Protein AF-A0A7J2VCC4-F1 (afdb_monomer_lite)

pLDDT: mean 78.8, std 12.64, range [34.41, 92.94]

Radius of gyration: 19.13 Å; chains: 1; bounding box: 50×38×52 Å

Foldseek 3Di:
DFKAWFDACVCLLVPAEQDFTFIDDPNDTDDFPFKKWFKKFWDFDDDDFKDAAFFKKWWKWFWQDFDPPDATEIAIEMDTDDRRGVVLVLLLQGQKMWTLFMKTFRHIGGGCRRVVLLVVLQVQVVVPPDVVNVVRRYDYHNDRDQFLSSLVCLQCVVVRVVVVVVVLVVRVVSSPSSNVVVCPVPRIHTPDDGGRMYGNHNHHDDDDPPQEDADDPPVVCPVPSPDIWIFMWHHHSRQKIWTFTPDDPDTHIYIYRVSVVRRTIDTPDIGGPPDD

Structure (mmCIF, N/CA/C/O backbone):
data_AF-A0A7J2VCC4-F1
#
_entry.id   AF-A0A7J2VCC4-F1
#
loop_
_atom_site.group_PDB
_atom_site.id
_atom_site.type_symbol
_atom_site.label_atom_id
_atom_site.label_alt_id
_atom_site.label_comp_id
_atom_site.label_asym_id
_atom_site.label_entity_id
_atom_site.label_seq_id
_atom_site.pdbx_PDB_ins_code
_atom_site.Cartn_x
_atom_site.Cartn_y
_atom_site.Cartn_z
_atom_site.occupancy
_atom_site.B_iso_or_equiv
_atom_site.auth_seq_id
_atom_site.auth_comp_id
_atom_site.auth_asym_id
_atom_site.auth_atom_id
_atom_site.pdbx_PDB_model_num
ATOM 1 N N . MET A 1 1 ? -4.183 -8.717 21.448 1.00 76.00 1 MET A N 1
ATOM 2 C CA . MET A 1 1 ? -4.321 -9.411 20.131 1.00 76.00 1 MET A CA 1
ATOM 3 C C . MET A 1 1 ? -4.124 -8.401 18.997 1.00 76.00 1 MET A C 1
ATOM 5 O O . MET A 1 1 ? -4.134 -7.203 19.259 1.00 76.00 1 MET A O 1
ATOM 9 N N . ARG A 1 2 ? -3.873 -8.839 17.755 1.00 76.81 2 ARG A N 1
ATOM 10 C CA . ARG A 1 2 ? -3.592 -7.931 16.624 1.00 76.81 2 ARG A CA 1
ATOM 11 C C . ARG A 1 2 ? -4.622 -8.064 15.512 1.00 76.81 2 ARG A C 1
ATOM 13 O O . ARG A 1 2 ? -5.350 -9.050 15.456 1.00 76.81 2 ARG A O 1
ATOM 20 N N . ILE A 1 3 ? -4.686 -7.015 14.695 1.00 86.06 3 ILE A N 1
ATOM 21 C CA . ILE A 1 3 ? -5.411 -7.030 13.432 1.00 86.06 3 ILE A CA 1
ATOM 22 C C . ILE A 1 3 ? -4.443 -7.506 12.355 1.00 86.06 3 ILE A C 1
ATOM 24 O O . ILE A 1 3 ? -3.403 -6.872 12.153 1.00 86.06 3 ILE A O 1
ATOM 28 N N . ASP A 1 4 ? -4.816 -8.574 11.667 1.00 87.31 4 ASP A N 1
ATOM 29 C CA . ASP A 1 4 ? -4.062 -9.149 10.558 1.00 87.31 4 ASP A CA 1
ATOM 30 C C . ASP A 1 4 ? -4.770 -8.817 9.238 1.00 87.31 4 ASP A C 1
ATOM 32 O O . ASP A 1 4 ? -6.000 -8.794 9.168 1.00 87.31 4 ASP A O 1
ATOM 36 N N . ILE A 1 5 ? -4.000 -8.481 8.201 1.00 86.44 5 ILE A N 1
ATOM 37 C CA . ILE A 1 5 ? -4.526 -8.133 6.875 1.00 86.44 5 ILE A CA 1
ATOM 38 C C . ILE A 1 5 ? -4.020 -9.172 5.889 1.00 86.44 5 ILE A C 1
ATOM 40 O O . ILE A 1 5 ? -2.874 -9.094 5.462 1.00 86.44 5 ILE A O 1
ATOM 44 N N . GLU A 1 6 ? -4.882 -10.083 5.472 1.00 86.06 6 GLU A N 1
ATOM 45 C CA . GLU A 1 6 ? -4.518 -11.162 4.569 1.00 86.06 6 GLU A CA 1
ATOM 46 C C . GLU A 1 6 ? -4.895 -10.826 3.132 1.00 86.06 6 GLU A C 1
ATOM 48 O O . GLU A 1 6 ? -6.025 -10.446 2.806 1.00 86.06 6 GLU A O 1
ATOM 53 N N . ALA A 1 7 ? -3.915 -10.964 2.246 1.00 79.19 7 ALA A N 1
ATOM 54 C CA . ALA A 1 7 ? -4.123 -10.807 0.820 1.00 79.19 7 ALA A CA 1
ATOM 55 C C . ALA A 1 7 ? -2.991 -11.468 0.049 1.00 79.19 7 ALA A C 1
ATOM 57 O O . ALA A 1 7 ? -1.940 -10.836 -0.167 1.00 79.19 7 ALA A O 1
ATOM 58 N N . PRO A 1 8 ? -3.205 -12.717 -0.386 1.00 69.94 8 PRO A N 1
ATOM 59 C CA . PRO A 1 8 ? -2.186 -13.423 -1.114 1.00 69.94 8 PRO A CA 1
ATOM 60 C C . PRO A 1 8 ? -1.942 -12.738 -2.462 1.00 69.94 8 PRO A C 1
ATOM 62 O O . PRO A 1 8 ? -2.783 -12.055 -3.054 1.00 69.94 8 PRO A O 1
ATOM 65 N N . VAL A 1 9 ? -0.687 -12.820 -2.883 1.00 68.50 9 VAL A N 1
ATOM 66 C CA . VAL A 1 9 ? -0.141 -11.997 -3.962 1.00 68.50 9 VAL A CA 1
ATOM 67 C C . VAL A 1 9 ? -0.801 -12.340 -5.290 1.00 68.50 9 VAL A C 1
ATOM 69 O O . VAL A 1 9 ? -1.034 -11.442 -6.090 1.00 68.50 9 VAL A O 1
ATOM 72 N N . ASP A 1 10 ? -1.147 -13.610 -5.495 1.00 68.25 10 ASP A N 1
ATOM 73 C CA . ASP A 1 10 ? -1.841 -14.163 -6.663 1.00 68.25 10 ASP A CA 1
ATOM 74 C C . ASP A 1 10 ? -3.177 -13.468 -6.961 1.00 68.25 10 ASP A C 1
ATOM 76 O O . ASP A 1 10 ? -3.480 -13.212 -8.128 1.00 68.25 10 ASP A O 1
ATOM 80 N N . TRP A 1 11 ? -3.922 -13.055 -5.931 1.00 70.62 11 TRP A N 1
ATOM 81 C CA . TRP A 1 11 ? -5.153 -12.274 -6.100 1.00 70.62 11 TRP A CA 1
ATOM 82 C C . TRP A 1 11 ? -4.881 -10.900 -6.727 1.00 70.62 11 TRP A C 1
ATOM 84 O O . TRP A 1 11 ? -5.714 -10.368 -7.459 1.00 70.62 11 TRP A O 1
ATOM 94 N N . ILE A 1 12 ? -3.695 -10.336 -6.483 1.00 67.00 12 ILE A N 1
ATOM 95 C CA . ILE A 1 12 ? -3.231 -9.090 -7.103 1.00 67.00 12 ILE A CA 1
ATOM 96 C C . ILE A 1 12 ? -2.556 -9.332 -8.452 1.00 67.00 12 ILE A C 1
ATOM 98 O O . ILE A 1 12 ? -2.662 -8.485 -9.343 1.00 67.00 12 ILE A O 1
ATOM 102 N N . LEU A 1 13 ? -1.883 -10.475 -8.626 1.00 67.50 13 LEU A N 1
ATOM 103 C CA . LEU A 1 13 ? -1.232 -10.839 -9.888 1.00 67.50 13 LEU A CA 1
ATOM 104 C C . LEU A 1 13 ? -2.228 -10.844 -11.053 1.00 67.50 13 LEU A C 1
ATOM 106 O O . LEU A 1 13 ? -1.867 -10.439 -12.153 1.00 67.50 13 LEU A O 1
ATOM 110 N N . GLY A 1 14 ? -3.480 -11.245 -10.806 1.00 65.38 14 GLY A N 1
ATOM 111 C CA . GLY A 1 14 ? -4.550 -11.247 -11.809 1.00 65.38 14 GLY A CA 1
ATOM 112 C C . GLY A 1 14 ? -5.128 -9.870 -12.166 1.00 65.38 14 GLY A C 1
ATOM 113 O O . GLY A 1 14 ? -5.917 -9.776 -13.103 1.00 65.38 14 GLY A O 1
ATOM 114 N N . GLY A 1 15 ? -4.750 -8.806 -11.448 1.00 70.88 15 GLY A N 1
ATOM 115 C CA . GLY A 1 15 ? -5.319 -7.469 -11.603 1.00 70.88 15 GLY A CA 1
ATOM 116 C C . GLY A 1 15 ? -6.686 -7.336 -10.924 1.00 70.88 15 GLY A C 1
ATOM 117 O O . GLY A 1 15 ? -7.704 -7.773 -11.456 1.00 70.88 15 GLY A O 1
ATOM 118 N N . ALA A 1 16 ? -6.737 -6.673 -9.767 1.00 72.12 16 ALA A N 1
ATOM 119 C CA . ALA A 1 16 ? -7.962 -6.543 -8.976 1.00 72.12 16 ALA A CA 1
ATOM 120 C C . ALA A 1 16 ? -8.459 -5.090 -8.914 1.00 72.12 16 ALA A C 1
ATOM 122 O O . ALA A 1 16 ? -7.840 -4.216 -8.300 1.00 72.12 16 ALA A O 1
ATOM 123 N N . LYS A 1 17 ? -9.620 -4.823 -9.524 1.00 72.75 17 LYS A N 1
ATOM 124 C CA . LYS A 1 17 ? -10.354 -3.567 -9.308 1.00 72.75 17 LYS A CA 1
ATOM 125 C C . LYS A 1 17 ? -11.194 -3.678 -8.043 1.00 72.75 17 LYS A C 1
ATOM 127 O O . LYS A 1 17 ? -11.803 -4.715 -7.811 1.00 72.75 17 LYS A O 1
ATOM 132 N N . ASN A 1 18 ? -11.296 -2.589 -7.285 1.00 76.38 18 ASN A N 1
ATOM 133 C CA . ASN A 1 18 ? -12.029 -2.546 -6.014 1.00 76.38 18 ASN A CA 1
ATOM 134 C C . ASN A 1 18 ? -11.499 -3.557 -4.985 1.00 76.38 18 ASN A C 1
ATOM 136 O O . ASN A 1 18 ? -12.260 -4.162 -4.235 1.00 76.38 18 ASN A O 1
ATOM 140 N N . PHE A 1 19 ? -10.184 -3.737 -4.972 1.00 83.25 19 PHE A N 1
ATOM 141 C CA . PHE A 1 19 ? -9.496 -4.645 -4.079 1.00 83.25 19 PHE A CA 1
ATOM 142 C C . PHE A 1 19 ? -9.633 -4.195 -2.618 1.00 83.25 19 PHE A C 1
ATOM 144 O O . PHE A 1 19 ? -9.249 -3.078 -2.258 1.00 83.25 19 PHE A O 1
ATOM 151 N N . VAL A 1 20 ? -10.148 -5.094 -1.784 1.00 86.88 20 VAL A N 1
ATOM 152 C CA . VAL A 1 20 ? -10.185 -4.978 -0.326 1.00 86.88 20 VAL A CA 1
ATOM 153 C C . VAL A 1 20 ? -9.665 -6.309 0.225 1.00 86.88 20 VAL A C 1
ATOM 155 O O . VAL A 1 20 ? -10.242 -7.340 -0.121 1.00 86.88 20 VAL A O 1
ATOM 158 N N . PRO A 1 21 ? -8.574 -6.315 1.011 1.00 87.88 21 PRO A N 1
ATOM 159 C CA . PRO A 1 21 ? -8.043 -7.536 1.604 1.00 87.88 21 PRO A CA 1
ATOM 160 C C . PRO A 1 21 ? -8.989 -8.086 2.675 1.00 87.88 21 PRO A C 1
ATOM 162 O O . PRO A 1 21 ? -9.829 -7.356 3.214 1.00 87.88 21 PRO A O 1
ATOM 165 N N . ASP A 1 22 ? -8.803 -9.353 3.027 1.00 90.75 22 ASP A N 1
ATOM 166 C CA . ASP A 1 22 ? -9.455 -9.918 4.198 1.00 90.75 22 ASP A CA 1
ATOM 167 C C . ASP A 1 22 ? -8.756 -9.401 5.456 1.00 90.75 22 ASP A C 1
ATOM 169 O O . ASP A 1 22 ? -7.538 -9.244 5.491 1.00 90.75 22 ASP A O 1
ATOM 173 N N . ILE A 1 23 ? -9.532 -9.064 6.483 1.00 90.62 23 ILE A N 1
ATOM 174 C CA . ILE A 1 23 ? -9.001 -8.468 7.707 1.00 90.62 23 ILE A CA 1
ATOM 175 C C . ILE A 1 23 ? -9.525 -9.256 8.889 1.00 90.62 23 ILE A C 1
ATOM 177 O O . ILE A 1 23 ? -10.729 -9.490 8.973 1.00 90.62 23 ILE A O 1
ATOM 181 N N . TYR A 1 24 ? -8.640 -9.622 9.804 1.00 90.50 24 TYR A N 1
ATOM 182 C CA . TYR A 1 24 ? -8.950 -10.495 10.925 1.00 90.50 24 TYR A CA 1
ATOM 183 C C . TYR A 1 24 ? -8.563 -9.866 12.257 1.00 90.50 24 TYR A C 1
ATOM 185 O O . TYR A 1 24 ? -7.599 -9.111 12.342 1.00 90.50 24 TYR A O 1
ATOM 193 N N . PHE A 1 25 ? -9.304 -10.207 13.306 1.00 89.69 25 PHE A N 1
ATOM 194 C CA . PHE A 1 25 ? -8.898 -10.046 14.698 1.00 89.69 25 PHE A CA 1
ATOM 195 C C . PHE A 1 25 ? -8.967 -11.415 15.375 1.00 89.69 25 PHE A C 1
ATOM 197 O O . PHE A 1 25 ? -10.046 -11.979 15.563 1.00 89.69 25 PHE A O 1
ATOM 204 N N . GLY A 1 26 ? -7.806 -11.990 15.696 1.00 86.88 26 GLY A N 1
ATOM 205 C CA . GLY A 1 26 ? -7.745 -13.406 16.057 1.00 86.88 26 GLY A CA 1
ATOM 206 C C . GLY A 1 26 ? -8.216 -14.271 14.883 1.00 86.88 26 GLY A C 1
ATOM 207 O O . GLY A 1 26 ? -7.610 -14.240 13.822 1.00 86.88 26 GLY A O 1
ATOM 208 N N . LEU A 1 27 ? -9.303 -15.024 15.064 1.00 87.19 27 LEU A N 1
ATOM 209 C CA . LEU A 1 27 ? -9.909 -15.849 14.005 1.00 87.19 27 LEU A CA 1
ATOM 210 C C . LEU A 1 27 ? -11.150 -15.198 13.369 1.00 87.19 27 LEU A C 1
ATOM 212 O O . LEU A 1 27 ? -11.757 -15.769 12.465 1.00 87.19 27 LEU A O 1
ATOM 216 N N . GLU A 1 28 ? -11.565 -14.028 13.856 1.00 89.75 28 GLU A N 1
ATOM 217 C CA . GLU A 1 28 ? -12.778 -13.360 13.396 1.00 89.75 28 GLU A CA 1
ATOM 218 C C . GLU A 1 28 ? -12.475 -12.427 12.224 1.00 89.75 28 GLU A C 1
ATOM 220 O O . GLU A 1 28 ? -11.659 -11.514 12.344 1.00 89.75 28 GLU A O 1
ATOM 225 N N . LYS A 1 29 ? -13.167 -12.625 11.097 1.00 92.25 29 LYS A N 1
ATOM 226 C CA . LYS A 1 29 ? -13.084 -11.731 9.939 1.00 92.25 29 LYS A CA 1
ATOM 227 C C . LYS A 1 29 ? -13.886 -10.452 10.180 1.00 92.25 29 LYS A C 1
ATOM 229 O O . LYS A 1 29 ? -15.110 -10.488 10.312 1.00 92.25 29 LYS A O 1
ATOM 234 N N . LEU A 1 30 ? -13.206 -9.314 10.151 1.00 91.75 30 LEU A N 1
ATOM 235 C CA . LEU A 1 30 ? -13.794 -7.987 10.279 1.00 91.75 30 LEU A CA 1
ATOM 236 C C . LEU A 1 30 ? -14.399 -7.508 8.955 1.00 91.75 30 LEU A C 1
ATOM 238 O O . LEU A 1 30 ? -13.908 -7.803 7.863 1.00 91.75 30 LEU A O 1
ATOM 242 N N . LYS A 1 31 ? -15.465 -6.713 9.052 1.00 91.56 31 LYS A N 1
ATOM 243 C CA . LYS A 1 31 ? -16.123 -6.061 7.916 1.00 91.56 31 LYS A CA 1
ATOM 244 C C . LYS A 1 31 ? -15.628 -4.626 7.785 1.00 91.56 31 LYS A C 1
ATOM 246 O O . LYS A 1 31 ? -15.617 -3.870 8.755 1.00 91.56 31 LYS A O 1
ATOM 251 N N . THR A 1 32 ? -15.271 -4.222 6.571 1.00 88.88 32 THR A N 1
ATOM 252 C CA . THR A 1 32 ? -14.950 -2.819 6.287 1.00 88.88 32 THR A CA 1
ATOM 253 C C . THR A 1 32 ? -16.200 -1.940 6.377 1.00 88.88 32 THR A C 1
ATOM 255 O O . THR A 1 32 ? -17.318 -2.381 6.116 1.00 88.88 32 THR A O 1
ATOM 258 N N . GLY A 1 33 ? -16.014 -0.688 6.797 1.00 87.75 33 GLY A N 1
ATOM 259 C CA . GLY A 1 33 ? -17.081 0.292 7.016 1.00 87.75 33 GLY A CA 1
ATOM 260 C C . GLY A 1 33 ? -17.930 0.052 8.266 1.00 87.75 33 GLY A C 1
ATOM 261 O O . GLY A 1 33 ? -18.833 0.840 8.531 1.00 87.75 33 GLY A O 1
ATOM 262 N N . LYS A 1 34 ? -17.656 -1.009 9.033 1.00 90.81 34 LYS A N 1
ATOM 263 C CA . LYS A 1 34 ? -18.413 -1.351 10.236 1.00 90.81 34 LYS A CA 1
ATOM 264 C C . LYS A 1 34 ? -17.751 -0.790 11.504 1.00 90.81 34 LYS A C 1
ATOM 266 O O . LYS A 1 34 ? -16.529 -0.909 11.624 1.00 90.81 34 LYS A O 1
ATOM 271 N N . PRO A 1 35 ? -18.523 -0.202 12.439 1.00 91.19 35 PRO A N 1
ATOM 272 C CA . PRO A 1 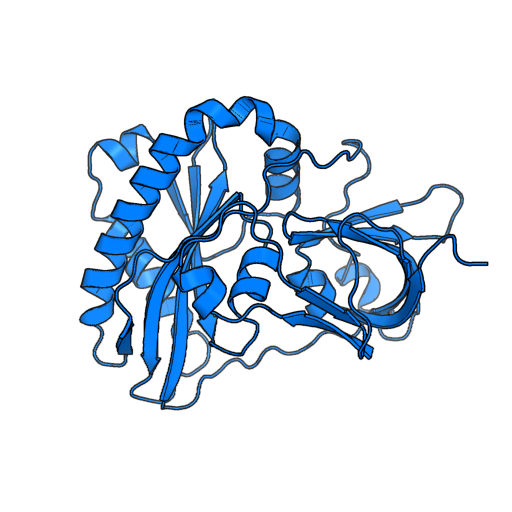35 ? -17.994 0.241 13.721 1.00 91.19 35 PRO A CA 1
ATOM 273 C C . PRO A 1 35 ? -17.778 -0.932 14.682 1.00 91.19 35 PRO A C 1
ATOM 275 O O . PRO A 1 35 ? -18.628 -1.811 14.841 1.00 91.19 35 PRO A O 1
ATOM 278 N N . TYR A 1 36 ? -16.628 -0.913 15.347 1.00 91.94 36 TYR A N 1
ATOM 279 C CA . TYR A 1 36 ? -16.241 -1.858 16.382 1.00 91.94 36 TYR A CA 1
ATOM 280 C C . TYR A 1 36 ? -15.836 -1.088 17.631 1.00 91.94 36 TYR A C 1
ATOM 282 O O . TYR A 1 36 ? -14.954 -0.233 17.577 1.00 91.94 36 TYR A O 1
ATOM 290 N N . ARG A 1 37 ? -16.426 -1.415 18.777 1.00 92.69 37 ARG A N 1
ATOM 291 C CA . ARG A 1 37 ? -15.916 -0.951 20.063 1.00 92.69 37 ARG A CA 1
ATOM 292 C C . ARG A 1 37 ? -14.565 -1.611 20.315 1.00 92.69 37 ARG A C 1
ATOM 294 O O . ARG A 1 37 ? -14.467 -2.838 20.295 1.00 92.69 37 ARG A O 1
ATOM 301 N N . ALA A 1 38 ? -13.543 -0.795 20.535 1.00 91.25 38 ALA A N 1
ATOM 302 C CA . ALA A 1 38 ? -12.170 -1.238 20.688 1.00 91.25 38 ALA A CA 1
ATOM 303 C C . ALA A 1 38 ? -11.526 -0.638 21.938 1.00 91.25 38 ALA A C 1
ATOM 305 O O . ALA A 1 38 ? -11.688 0.551 22.216 1.00 91.25 38 ALA A O 1
ATOM 306 N N . THR A 1 39 ? -10.739 -1.457 22.631 1.00 90.56 39 THR A N 1
ATOM 307 C CA . THR A 1 39 ? -9.803 -1.008 23.667 1.00 90.56 39 THR A CA 1
ATOM 308 C C . THR A 1 39 ? -8.393 -1.155 23.113 1.00 90.56 39 THR A C 1
ATOM 310 O O . THR A 1 39 ? -7.969 -2.260 22.758 1.00 90.56 39 THR A O 1
ATOM 313 N N . LEU A 1 40 ? -7.680 -0.038 22.997 1.00 87.62 40 LEU A N 1
ATOM 314 C CA . LEU A 1 40 ? -6.356 0.041 22.390 1.00 87.62 40 LEU A CA 1
ATOM 315 C C . LEU A 1 40 ? -5.294 0.300 23.448 1.00 87.62 40 LEU A C 1
ATOM 317 O O . LEU A 1 40 ? -5.480 1.144 24.320 1.00 87.62 40 LEU A O 1
ATOM 321 N N . LYS A 1 41 ? -4.146 -0.358 23.307 1.00 86.62 41 LYS A N 1
ATOM 322 C CA . LYS A 1 41 ? -2.937 -0.072 24.079 1.00 86.62 41 LYS A CA 1
ATOM 323 C C . LYS A 1 41 ? -1.805 0.288 23.129 1.00 86.62 41 LYS A C 1
ATOM 325 O O . LYS A 1 41 ? -1.580 -0.407 22.138 1.00 86.62 41 LYS A O 1
ATOM 330 N N . TYR A 1 42 ? -1.083 1.370 23.410 1.00 84.12 42 TYR A N 1
ATOM 331 C CA . TYR A 1 42 ? 0.074 1.744 22.599 1.00 84.12 42 TYR A CA 1
ATOM 332 C C . TYR A 1 42 ? 1.196 0.710 22.771 1.00 84.12 42 TYR A C 1
ATOM 334 O O . TYR A 1 42 ? 1.716 0.509 23.863 1.00 84.12 42 TYR A O 1
ATOM 342 N N . SER A 1 43 ? 1.557 0.032 21.684 1.00 81.06 43 SER A N 1
ATOM 343 C CA . SER A 1 43 ? 2.517 -1.075 21.683 1.00 81.06 43 SER A CA 1
ATOM 344 C C . SER A 1 43 ? 3.214 -1.132 20.320 1.00 81.06 43 SER A C 1
ATOM 346 O O . SER A 1 43 ? 2.817 -1.902 19.439 1.00 81.06 43 SER A O 1
ATOM 348 N N . PRO A 1 44 ? 4.210 -0.256 20.084 1.00 80.38 44 PRO A N 1
ATOM 349 C CA . PRO A 1 44 ? 4.832 -0.122 18.779 1.00 80.38 44 PRO A CA 1
ATOM 350 C C . PRO A 1 44 ? 5.660 -1.355 18.429 1.00 80.38 44 PRO A C 1
ATOM 352 O O . PRO A 1 44 ? 6.472 -1.844 19.216 1.00 80.38 44 PRO A O 1
ATOM 355 N N . ILE A 1 45 ? 5.492 -1.831 17.202 1.00 73.06 45 ILE A N 1
ATOM 356 C CA . ILE A 1 45 ? 6.207 -2.983 16.673 1.00 73.06 45 ILE A CA 1
ATOM 357 C C . ILE A 1 45 ? 7.454 -2.504 15.949 1.00 73.06 45 ILE A C 1
ATOM 359 O O . ILE A 1 45 ? 7.405 -1.665 15.047 1.00 73.06 45 ILE A O 1
ATOM 363 N N . GLN A 1 46 ? 8.584 -3.125 16.272 1.00 70.56 46 GLN A N 1
ATOM 364 C CA . GLN A 1 46 ? 9.777 -2.984 15.459 1.00 70.56 46 GLN A CA 1
ATOM 365 C C . GLN A 1 46 ? 9.666 -3.896 14.235 1.00 70.56 46 GLN A C 1
ATOM 367 O O . GLN A 1 46 ? 9.814 -5.114 14.321 1.00 70.56 46 GLN A O 1
ATOM 372 N N . VAL A 1 47 ? 9.388 -3.303 13.074 1.00 66.25 47 VAL A N 1
ATOM 373 C CA . VAL A 1 47 ? 9.399 -4.031 11.800 1.00 66.25 47 VAL A CA 1
ATOM 374 C C . VAL A 1 47 ? 10.825 -4.535 11.536 1.00 66.25 47 VAL A C 1
ATOM 376 O O . VAL A 1 47 ? 11.771 -3.758 11.707 1.00 66.25 47 VAL A O 1
ATOM 379 N N . PRO A 1 48 ? 11.017 -5.800 11.108 1.00 64.44 48 PRO A N 1
ATOM 380 C CA . PRO A 1 48 ? 12.338 -6.313 10.768 1.00 64.44 48 PRO A CA 1
ATOM 381 C C . PRO A 1 48 ? 13.026 -5.396 9.755 1.00 64.44 48 PRO A C 1
ATOM 383 O O . PRO A 1 48 ? 12.426 -5.021 8.744 1.00 64.44 48 PRO A O 1
ATOM 386 N N . ARG A 1 49 ? 14.287 -5.045 10.013 1.00 69.12 49 ARG A N 1
ATOM 387 C CA . ARG A 1 49 ? 15.041 -4.053 9.226 1.00 69.12 49 ARG A CA 1
ATOM 388 C C . ARG A 1 49 ? 15.905 -4.668 8.120 1.00 69.12 49 ARG A C 1
ATOM 390 O O . ARG A 1 49 ? 16.003 -4.093 7.048 1.00 69.12 49 ARG A O 1
ATOM 397 N N . GLY A 1 50 ? 16.446 -5.870 8.332 1.00 76.94 50 GLY A N 1
ATOM 398 C CA . GLY A 1 50 ? 17.204 -6.622 7.319 1.00 76.94 50 GLY A CA 1
ATOM 399 C C . GLY A 1 50 ? 16.380 -7.709 6.626 1.00 76.94 50 GLY A C 1
ATOM 400 O O . GLY A 1 50 ? 15.323 -8.117 7.122 1.00 76.94 50 GLY A O 1
ATOM 401 N N . ARG A 1 51 ? 16.863 -8.213 5.486 1.00 85.38 51 ARG A N 1
ATOM 402 C CA . ARG A 1 51 ? 16.267 -9.352 4.770 1.00 85.38 51 ARG A CA 1
ATOM 403 C C . ARG A 1 51 ? 17.283 -10.445 4.523 1.00 85.38 51 ARG A C 1
ATOM 405 O O . ARG A 1 51 ? 18.383 -10.198 4.040 1.00 85.38 51 ARG A O 1
ATOM 412 N N . LYS A 1 52 ? 16.893 -11.677 4.838 1.00 87.88 52 LYS A N 1
ATOM 413 C CA . LYS A 1 52 ? 17.730 -12.855 4.604 1.00 87.88 52 LYS A CA 1
ATOM 414 C C . LYS A 1 52 ? 17.926 -13.079 3.102 1.00 87.88 52 LYS A C 1
ATOM 416 O O . LYS A 1 52 ? 17.087 -12.694 2.288 1.00 87.88 52 LYS A O 1
ATOM 421 N N . LYS A 1 53 ? 19.022 -13.755 2.749 1.00 90.25 53 LYS A N 1
ATOM 422 C CA . LYS A 1 53 ? 19.203 -14.327 1.409 1.00 90.25 53 LYS A CA 1
ATOM 423 C C . LYS A 1 53 ? 17.973 -15.168 1.038 1.00 90.25 53 LYS A C 1
ATOM 425 O O . LYS A 1 53 ? 17.406 -15.836 1.899 1.00 90.25 53 LYS A O 1
ATOM 430 N N . ASN A 1 54 ? 17.588 -15.135 -0.233 1.00 88.94 54 ASN A N 1
ATOM 431 C CA . ASN A 1 54 ? 16.396 -15.759 -0.811 1.00 88.94 54 ASN A CA 1
ATOM 432 C C . ASN A 1 54 ? 15.053 -15.184 -0.346 1.00 88.94 54 ASN A C 1
ATOM 434 O O . ASN A 1 54 ? 14.019 -15.691 -0.777 1.00 88.94 54 ASN A O 1
ATOM 438 N N . ALA A 1 55 ? 15.030 -14.135 0.485 1.00 88.62 55 ALA A N 1
ATOM 439 C CA . ALA A 1 55 ? 13.778 -13.445 0.765 1.00 88.62 55 ALA A CA 1
ATOM 440 C C . ALA A 1 55 ? 13.178 -12.914 -0.543 1.00 88.62 55 ALA A C 1
ATOM 442 O O . ALA A 1 55 ? 13.900 -12.446 -1.428 1.00 88.62 55 ALA A O 1
ATOM 443 N N . ILE A 1 56 ? 11.858 -13.000 -0.646 1.00 87.69 56 ILE A N 1
ATOM 444 C CA . ILE A 1 56 ? 11.114 -12.502 -1.793 1.00 87.69 56 ILE A CA 1
ATOM 445 C C . ILE A 1 56 ? 10.585 -11.110 -1.437 1.00 87.69 56 ILE A C 1
ATOM 447 O O . ILE A 1 56 ? 10.134 -10.870 -0.314 1.00 87.69 56 ILE A O 1
ATOM 451 N N . ILE A 1 57 ? 10.686 -10.170 -2.368 1.00 88.12 57 ILE A N 1
ATOM 452 C CA . ILE A 1 57 ? 10.218 -8.794 -2.218 1.00 88.12 57 ILE A CA 1
ATOM 453 C C . ILE A 1 57 ? 9.358 -8.387 -3.412 1.00 88.12 57 ILE A C 1
ATOM 455 O O . ILE A 1 57 ? 9.560 -8.866 -4.525 1.00 88.12 57 ILE A O 1
ATOM 459 N N . ALA A 1 58 ? 8.429 -7.470 -3.178 1.00 88.31 58 ALA A N 1
ATOM 460 C CA . ALA A 1 58 ? 7.713 -6.743 -4.210 1.00 88.31 58 ALA A CA 1
ATOM 461 C C . ALA A 1 58 ? 8.191 -5.289 -4.220 1.00 88.31 58 ALA A C 1
ATOM 463 O O . ALA A 1 58 ? 8.248 -4.641 -3.171 1.00 88.31 58 ALA A O 1
ATOM 464 N N . VAL A 1 59 ? 8.504 -4.777 -5.406 1.00 90.56 59 VAL A N 1
ATOM 465 C CA . VAL A 1 59 ? 8.684 -3.341 -5.653 1.00 90.56 59 VAL A CA 1
ATOM 466 C C . VAL A 1 59 ? 7.389 -2.824 -6.266 1.00 90.56 59 VAL A C 1
ATOM 468 O O . VAL A 1 59 ? 6.807 -3.509 -7.100 1.00 90.56 59 VAL A O 1
ATOM 471 N N . TYR A 1 60 ? 6.902 -1.652 -5.868 1.00 90.12 60 TYR A N 1
ATOM 472 C CA . TYR A 1 60 ? 5.629 -1.107 -6.342 1.00 90.12 60 TYR A CA 1
ATOM 473 C C . TYR A 1 60 ? 5.649 0.413 -6.491 1.00 90.12 60 TYR A C 1
ATOM 475 O O . TYR A 1 60 ? 6.397 1.115 -5.812 1.00 90.12 60 TYR A O 1
ATOM 483 N N . ALA A 1 61 ? 4.763 0.914 -7.347 1.00 91.12 61 ALA A N 1
ATOM 484 C CA . ALA A 1 61 ? 4.396 2.313 -7.484 1.00 91.12 61 ALA A CA 1
ATOM 485 C C . ALA A 1 61 ? 2.973 2.520 -6.941 1.00 91.12 61 ALA A C 1
ATOM 487 O O . ALA A 1 61 ? 2.057 1.789 -7.300 1.00 91.12 61 ALA A O 1
ATOM 488 N N . ALA A 1 62 ? 2.769 3.515 -6.084 1.00 91.06 62 ALA A N 1
ATOM 489 C CA . ALA A 1 62 ? 1.490 3.841 -5.463 1.00 91.06 62 ALA A CA 1
ATOM 490 C C . ALA A 1 62 ? 1.116 5.302 -5.739 1.00 91.06 62 ALA A C 1
ATOM 492 O O . ALA A 1 62 ? 1.841 6.223 -5.359 1.00 91.06 62 ALA A O 1
ATOM 493 N N . LEU A 1 63 ? -0.023 5.515 -6.389 1.00 88.69 63 LEU A N 1
ATOM 494 C CA . LEU A 1 63 ? -0.565 6.825 -6.734 1.00 88.69 63 LEU A CA 1
ATOM 495 C C . LEU A 1 63 ? -1.372 7.394 -5.572 1.00 88.69 63 LEU A C 1
ATOM 497 O O . LEU A 1 63 ? -2.290 6.748 -5.080 1.00 88.69 63 LEU A O 1
ATOM 501 N N . TYR A 1 64 ? -1.079 8.632 -5.183 1.00 84.38 64 TYR A N 1
ATOM 502 C CA . TYR A 1 64 ? -1.775 9.311 -4.087 1.00 84.38 64 TYR A CA 1
ATOM 503 C C . TYR A 1 64 ? -2.495 10.592 -4.493 1.00 84.38 64 TYR A C 1
ATOM 505 O O . TYR A 1 64 ? -3.195 11.150 -3.660 1.00 84.38 64 TYR A O 1
ATOM 513 N N . LYS A 1 65 ? -2.300 11.132 -5.702 1.00 74.75 65 LYS A N 1
ATOM 514 C CA . LYS A 1 65 ? -2.797 12.479 -6.025 1.00 74.75 65 LYS A CA 1
ATOM 515 C C . LYS A 1 65 ? -3.116 12.667 -7.499 1.00 74.75 65 LYS A C 1
ATOM 517 O O . LYS A 1 65 ? -2.312 12.294 -8.347 1.00 74.75 65 LYS A O 1
ATOM 522 N N . ILE A 1 66 ? -4.252 13.310 -7.780 1.00 63.00 66 ILE A N 1
ATOM 523 C CA . ILE A 1 66 ? -4.760 13.563 -9.136 1.00 63.00 66 ILE A CA 1
ATOM 524 C C . ILE A 1 66 ? -5.152 15.038 -9.238 1.00 63.00 66 ILE A C 1
ATOM 526 O O . ILE A 1 66 ? -6.171 15.451 -8.702 1.00 63.00 66 ILE A O 1
ATOM 530 N N . PRO A 1 67 ? -4.342 15.897 -9.855 1.00 57.31 67 PRO A N 1
ATOM 531 C CA . PRO A 1 67 ? -4.510 17.321 -9.613 1.00 57.31 67 PRO A CA 1
ATOM 532 C C . PRO A 1 67 ? -5.243 18.062 -10.719 1.00 57.31 67 PRO A C 1
ATOM 534 O O . PRO A 1 67 ? -4.763 18.068 -11.844 1.00 57.31 67 PRO A O 1
ATOM 537 N N . ALA A 1 68 ? -6.256 18.874 -10.392 1.00 49.56 68 ALA A N 1
ATOM 538 C CA . ALA A 1 68 ? -6.669 2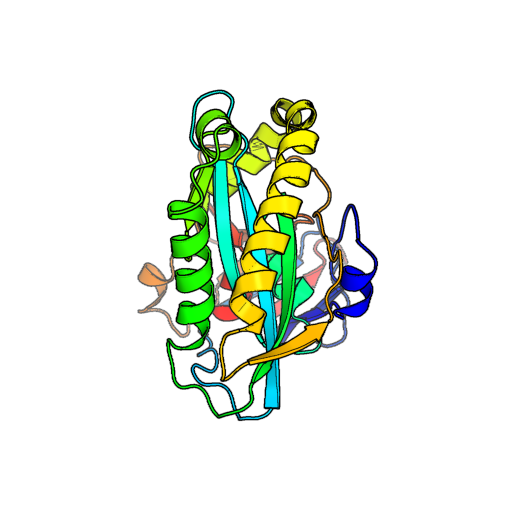0.017 -11.225 1.00 49.56 68 ALA A CA 1
ATOM 539 C C . ALA A 1 68 ? -5.549 21.070 -11.415 1.00 49.56 68 ALA A C 1
ATOM 541 O O . ALA A 1 68 ? -5.491 21.671 -12.483 1.00 49.56 68 ALA A O 1
ATOM 542 N N . ARG A 1 69 ? -4.645 21.283 -10.432 1.00 56.03 69 ARG A N 1
ATOM 543 C CA . ARG A 1 69 ? -3.565 22.311 -10.497 1.00 56.03 69 ARG A CA 1
ATOM 544 C C . ARG A 1 69 ? -2.221 21.991 -9.801 1.00 56.03 69 ARG A C 1
ATOM 546 O O . ARG A 1 69 ? -1.271 22.760 -9.931 1.00 56.03 69 ARG A O 1
ATOM 553 N N . GLU A 1 70 ? -2.107 20.890 -9.070 1.00 65.44 70 GLU A N 1
ATOM 554 C CA . GLU A 1 70 ? -0.908 20.477 -8.315 1.00 65.44 70 GLU A CA 1
ATOM 555 C C . GLU A 1 70 ? -0.072 19.379 -9.020 1.00 65.44 70 GLU A C 1
ATOM 557 O O . GLU A 1 70 ? -0.339 19.050 -10.169 1.00 65.44 70 GLU A O 1
ATOM 562 N N . LEU A 1 71 ? 0.960 18.838 -8.355 1.00 74.75 71 LEU A N 1
ATOM 563 C CA . LEU A 1 71 ? 1.783 17.725 -8.863 1.00 74.75 71 LEU A CA 1
ATOM 564 C C . LEU A 1 71 ? 1.129 16.365 -8.556 1.00 74.75 71 LEU A C 1
ATOM 566 O O . LEU A 1 71 ? 0.663 16.155 -7.432 1.00 74.75 71 LEU A O 1
ATOM 570 N N . VAL A 1 72 ? 1.136 15.435 -9.515 1.00 80.50 72 VAL A N 1
ATOM 571 C CA . VAL A 1 72 ? 0.791 14.019 -9.284 1.00 80.50 72 VAL A CA 1
ATOM 572 C C . VAL A 1 72 ? 1.847 13.424 -8.360 1.00 80.50 72 VAL A C 1
ATOM 574 O O . VAL A 1 72 ? 3.034 13.641 -8.576 1.00 80.50 72 VAL A O 1
ATOM 577 N N . HIS A 1 73 ? 1.449 12.678 -7.332 1.00 86.94 73 HIS A N 1
ATOM 578 C CA . HIS A 1 73 ? 2.400 12.066 -6.405 1.00 86.94 73 HIS A CA 1
ATOM 579 C C . HIS A 1 73 ? 2.357 10.548 -6.532 1.00 86.94 73 HIS A C 1
ATOM 581 O O . HIS A 1 73 ? 1.338 9.926 -6.219 1.00 86.94 73 HIS A O 1
ATOM 587 N N . ILE A 1 74 ? 3.479 9.979 -6.968 1.00 89.19 74 ILE A N 1
ATOM 588 C CA . ILE A 1 74 ? 3.707 8.540 -7.032 1.00 89.19 74 ILE A CA 1
ATOM 589 C C . ILE A 1 74 ? 4.780 8.179 -6.011 1.00 89.19 74 ILE A C 1
ATOM 591 O O . ILE A 1 74 ? 5.908 8.674 -6.060 1.00 89.19 74 ILE A O 1
ATOM 595 N N . LYS A 1 75 ? 4.415 7.306 -5.078 1.00 92.38 75 LYS A N 1
ATOM 596 C CA . LYS A 1 75 ? 5.357 6.671 -4.169 1.00 92.38 75 LYS A CA 1
ATOM 597 C C . LYS A 1 75 ? 5.924 5.418 -4.815 1.00 92.38 75 LYS A C 1
ATOM 599 O O . LYS A 1 75 ? 5.158 4.549 -5.208 1.00 92.38 75 LYS A O 1
ATOM 604 N N . LEU A 1 76 ? 7.236 5.283 -4.814 1.00 92.88 76 LEU A N 1
ATOM 605 C CA . LEU A 1 76 ? 7.936 4.030 -5.050 1.00 92.88 76 LEU A CA 1
ATOM 606 C C . LEU A 1 76 ? 8.161 3.359 -3.698 1.00 92.88 76 LEU A C 1
ATOM 608 O O . LEU A 1 76 ? 8.435 4.035 -2.709 1.00 92.88 76 LEU A O 1
ATOM 612 N N . GLY A 1 77 ? 7.961 2.053 -3.623 1.00 91.50 77 GLY A N 1
ATOM 613 C CA . GLY A 1 77 ? 8.064 1.332 -2.367 1.00 91.50 77 GLY A CA 1
ATOM 614 C C . GLY A 1 77 ? 8.494 -0.108 -2.551 1.00 91.50 77 GLY A C 1
ATOM 615 O O . GLY A 1 77 ? 8.296 -0.708 -3.603 1.00 91.50 77 GLY A O 1
ATOM 616 N N . THR A 1 78 ? 9.025 -0.667 -1.477 1.00 88.94 78 THR A N 1
ATOM 617 C CA . THR A 1 78 ? 9.367 -2.077 -1.352 1.00 88.94 78 THR A CA 1
ATOM 618 C C . THR A 1 78 ? 8.609 -2.709 -0.195 1.00 88.94 78 THR A C 1
ATOM 620 O O . THR A 1 78 ? 8.262 -2.070 0.807 1.00 88.94 78 THR A O 1
ATOM 623 N N . HIS A 1 79 ? 8.288 -3.986 -0.346 1.00 85.12 79 HIS A N 1
ATOM 624 C CA . HIS A 1 79 ? 7.763 -4.795 0.741 1.00 85.12 79 HIS A CA 1
ATOM 625 C C . HIS A 1 79 ? 8.270 -6.223 0.621 1.00 85.12 79 HIS A C 1
ATOM 627 O O . HIS A 1 79 ? 8.457 -6.721 -0.485 1.00 85.12 79 HIS A O 1
ATOM 633 N N . SER A 1 80 ? 8.492 -6.892 1.748 1.00 80.38 80 SER A N 1
ATOM 634 C CA . SER A 1 80 ? 8.774 -8.325 1.701 1.00 80.38 80 SER A CA 1
ATOM 635 C C . SER A 1 80 ? 7.508 -9.108 1.501 1.00 80.38 80 SER A C 1
ATOM 637 O O . SER A 1 80 ? 6.518 -8.818 2.160 1.00 80.38 80 SER A O 1
ATOM 639 N N . LEU A 1 81 ? 7.595 -10.110 0.632 1.00 73.88 81 LEU A N 1
ATOM 640 C CA . LEU A 1 81 ? 6.511 -11.021 0.349 1.00 73.88 81 LEU A CA 1
ATOM 641 C C . LEU A 1 81 ? 6.352 -12.018 1.495 1.00 73.88 81 LEU A C 1
ATOM 643 O O . LEU A 1 81 ? 6.999 -13.061 1.534 1.00 73.88 81 LEU A O 1
ATOM 647 N N . PHE A 1 82 ? 5.498 -11.640 2.441 1.00 64.25 82 PHE A N 1
ATOM 648 C CA . PHE A 1 82 ? 4.738 -12.552 3.294 1.00 64.25 82 PHE A CA 1
ATOM 649 C C . PHE A 1 82 ? 3.309 -12.661 2.731 1.00 64.25 82 PHE A C 1
ATOM 651 O O . PHE A 1 82 ? 2.965 -11.880 1.834 1.00 64.25 82 PHE A O 1
ATOM 658 N N . TYR A 1 83 ? 2.492 -13.594 3.238 1.00 53.38 83 TYR A N 1
ATOM 659 C CA . TYR A 1 83 ? 1.110 -13.857 2.783 1.00 53.38 83 TYR A CA 1
ATOM 660 C C . TYR A 1 83 ? 0.224 -12.592 2.643 1.00 53.38 83 TYR A C 1
ATOM 662 O O . TYR A 1 83 ? -0.743 -12.601 1.892 1.00 53.38 83 TYR A O 1
ATOM 670 N N . ASP A 1 84 ? 0.637 -11.477 3.252 1.00 65.06 84 ASP A N 1
ATOM 671 C CA . ASP A 1 84 ? -0.164 -10.274 3.512 1.00 65.06 84 ASP A CA 1
ATOM 672 C C . ASP A 1 84 ? 0.281 -9.029 2.727 1.00 65.06 84 ASP A C 1
ATOM 674 O O . ASP A 1 84 ? -0.181 -7.906 2.939 1.00 65.06 84 ASP A O 1
ATOM 678 N N . THR A 1 85 ? 1.244 -9.186 1.823 1.00 72.94 85 THR A N 1
ATOM 679 C CA . THR A 1 85 ? 1.997 -8.053 1.252 1.00 72.94 85 THR A CA 1
ATOM 680 C C . THR A 1 85 ? 1.136 -7.066 0.485 1.00 72.94 85 THR A C 1
ATOM 682 O O . THR A 1 85 ? 1.303 -5.853 0.624 1.00 72.94 85 THR A O 1
ATOM 685 N N . ALA A 1 86 ? 0.200 -7.573 -0.308 1.00 75.19 86 ALA A N 1
ATOM 686 C CA . ALA A 1 86 ? -0.758 -6.747 -1.022 1.00 75.19 86 ALA A CA 1
ATOM 687 C C . ALA A 1 86 ? -1.638 -5.941 -0.060 1.00 75.19 86 ALA A C 1
ATOM 689 O O . ALA A 1 86 ? -1.823 -4.734 -0.238 1.00 75.19 86 ALA A O 1
ATOM 690 N N . GLY A 1 87 ? -2.099 -6.597 1.006 1.00 82.50 87 GLY A N 1
ATOM 691 C CA . GLY A 1 87 ? -2.870 -5.994 2.084 1.00 82.50 87 GLY A CA 1
ATOM 692 C C . GLY A 1 87 ? -2.107 -4.852 2.747 1.00 82.50 87 GLY A C 1
ATOM 693 O O . GLY A 1 87 ? -2.652 -3.767 2.939 1.00 82.50 87 GLY A O 1
ATOM 694 N N . MET A 1 88 ? -0.805 -5.028 2.977 1.00 85.50 88 MET A N 1
ATOM 695 C CA . MET A 1 88 ? 0.058 -3.998 3.565 1.00 85.50 88 MET A CA 1
ATOM 696 C C . MET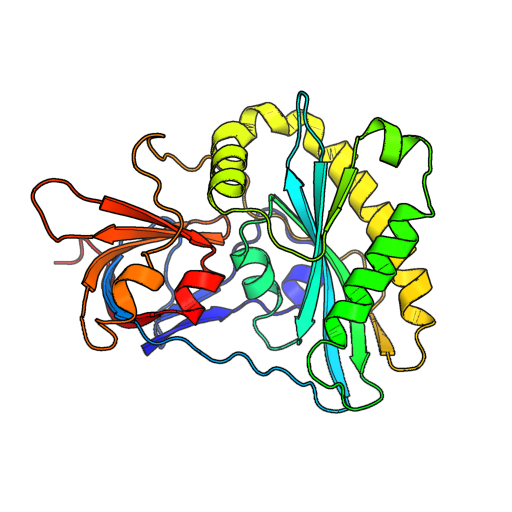 A 1 88 ? 0.358 -2.813 2.639 1.00 85.50 88 MET A C 1
ATOM 698 O O . MET A 1 88 ? 0.680 -1.718 3.119 1.00 85.50 88 MET A O 1
ATOM 702 N N . ILE A 1 89 ? 0.271 -2.987 1.319 1.00 86.31 89 ILE A N 1
ATOM 703 C CA . ILE A 1 89 ? 0.363 -1.869 0.375 1.00 86.31 89 ILE A CA 1
ATOM 704 C C . ILE A 1 89 ? -0.981 -1.135 0.288 1.00 86.31 89 ILE A C 1
ATOM 706 O O . ILE A 1 89 ? -0.993 0.095 0.362 1.00 86.31 89 ILE A O 1
ATOM 710 N N . TRP A 1 90 ? -2.101 -1.863 0.227 1.00 88.06 90 TRP A N 1
ATOM 711 C CA . TRP A 1 90 ? -3.451 -1.294 0.327 1.00 88.06 90 TRP A CA 1
ATOM 712 C C . TRP A 1 90 ? -3.636 -0.486 1.618 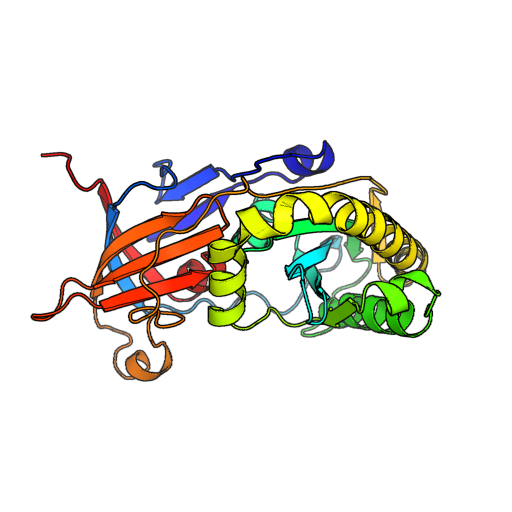1.00 88.06 90 TRP A C 1
ATOM 714 O O . TRP A 1 90 ? -4.099 0.651 1.575 1.00 88.06 90 TRP A O 1
ATOM 724 N N . ALA A 1 91 ? -3.142 -0.993 2.751 1.00 88.62 91 ALA A N 1
ATOM 725 C CA . ALA A 1 91 ? -3.220 -0.354 4.066 1.00 88.62 91 ALA A CA 1
ATOM 726 C C . ALA A 1 91 ? -2.409 0.954 4.195 1.00 88.62 91 ALA A C 1
ATOM 728 O O . ALA A 1 91 ? -2.309 1.512 5.291 1.00 88.62 91 ALA A O 1
ATOM 729 N N . GLN A 1 92 ? -1.795 1.439 3.107 1.00 89.31 92 GLN A N 1
ATOM 730 C CA . GLN A 1 92 ? -1.173 2.765 3.019 1.00 89.31 92 GLN A CA 1
ATOM 731 C C . GLN A 1 92 ? -2.122 3.844 2.473 1.00 89.31 92 GLN A C 1
ATOM 733 O O . GLN A 1 92 ? -1.750 5.017 2.478 1.00 89.31 92 GLN A O 1
ATOM 738 N N . GLY A 1 93 ? -3.321 3.471 2.019 1.00 88.56 93 GLY A N 1
ATOM 739 C CA . GLY A 1 93 ? -4.316 4.376 1.445 1.00 88.56 93 GLY A CA 1
ATOM 740 C C . GLY A 1 93 ? -4.032 4.924 0.037 1.00 88.56 93 GLY A C 1
ATOM 741 O O . GLY A 1 93 ? -4.359 6.092 -0.199 1.00 88.56 93 GLY A O 1
ATOM 742 N N . PRO A 1 94 ? -3.409 4.171 -0.898 1.00 89.12 94 PRO A N 1
ATOM 743 C CA . PRO A 1 94 ? -3.170 4.664 -2.253 1.00 89.12 94 PRO A CA 1
ATOM 744 C C . PRO A 1 94 ? -4.468 4.699 -3.069 1.00 89.12 94 PRO A C 1
ATOM 746 O O . PRO A 1 94 ? -5.344 3.877 -2.858 1.00 89.12 94 PRO A O 1
ATOM 749 N N . LEU A 1 95 ? -4.578 5.577 -4.066 1.00 86.44 95 LEU A N 1
ATOM 750 C CA . LEU A 1 95 ? -5.674 5.531 -5.045 1.00 86.44 95 LEU A CA 1
ATOM 751 C C . LEU A 1 95 ? -5.564 4.312 -5.961 1.00 86.44 95 LEU A C 1
ATOM 753 O O . LEU A 1 95 ? -6.563 3.678 -6.283 1.00 86.44 95 LEU A O 1
ATOM 757 N N . TYR A 1 96 ? -4.338 4.031 -6.400 1.00 86.06 96 TYR A N 1
ATOM 758 C CA . TYR A 1 96 ? -3.952 2.902 -7.241 1.00 86.06 96 TYR A CA 1
ATOM 759 C C . TYR A 1 96 ? -2.561 2.459 -6.830 1.00 86.06 96 TYR A C 1
ATOM 761 O O . TYR A 1 96 ? -1.721 3.288 -6.468 1.00 86.06 96 TYR A O 1
ATOM 769 N N . ALA A 1 97 ? -2.294 1.167 -6.932 1.00 88.44 97 ALA A N 1
ATOM 770 C CA . ALA A 1 97 ? -0.958 0.640 -6.778 1.00 88.44 97 ALA A CA 1
ATOM 771 C C . ALA A 1 97 ? -0.665 -0.409 -7.849 1.00 88.44 97 ALA A C 1
ATOM 773 O O . ALA A 1 97 ? -1.501 -1.232 -8.224 1.00 88.44 97 ALA A O 1
ATOM 774 N N . ARG A 1 98 ? 0.560 -0.339 -8.351 1.00 87.44 98 ARG A N 1
ATOM 775 C CA . ARG A 1 98 ? 1.100 -1.157 -9.424 1.00 87.44 98 ARG A CA 1
ATOM 776 C C . ARG A 1 98 ? 2.347 -1.832 -8.893 1.00 87.44 98 ARG A C 1
ATOM 778 O O . ARG A 1 98 ? 3.280 -1.142 -8.492 1.00 87.44 98 ARG A O 1
ATOM 785 N N . ILE A 1 99 ? 2.373 -3.160 -8.860 1.00 87.62 99 ILE A N 1
ATOM 786 C CA . ILE A 1 99 ? 3.618 -3.869 -8.548 1.00 87.62 99 ILE A CA 1
ATOM 787 C C . ILE A 1 99 ? 4.524 -3.736 -9.766 1.00 87.62 99 ILE A C 1
ATOM 789 O O . ILE A 1 99 ? 4.123 -4.081 -10.865 1.00 87.62 99 ILE A O 1
ATOM 793 N N . ILE A 1 100 ? 5.719 -3.204 -9.572 1.00 89.12 100 ILE A N 1
ATOM 794 C CA . ILE A 1 100 ? 6.751 -3.061 -10.599 1.00 89.12 100 ILE A CA 1
ATOM 795 C C . ILE A 1 100 ? 7.354 -4.429 -10.909 1.00 89.12 100 ILE A C 1
ATOM 797 O O . ILE A 1 100 ? 7.526 -4.786 -12.062 1.00 89.12 100 ILE A O 1
ATOM 801 N N . GLY A 1 101 ? 7.649 -5.214 -9.874 1.00 87.38 101 GLY A N 1
ATOM 802 C CA . GLY A 1 101 ? 8.160 -6.565 -10.043 1.00 87.38 101 GLY A CA 1
ATOM 803 C C . GLY A 1 101 ? 8.299 -7.299 -8.722 1.00 87.38 101 GLY A C 1
ATOM 804 O O . GLY A 1 101 ? 8.334 -6.688 -7.646 1.00 87.38 101 GLY A O 1
ATOM 805 N N . ILE A 1 102 ? 8.389 -8.622 -8.825 1.00 88.12 102 ILE A N 1
ATOM 806 C CA . ILE A 1 102 ? 8.675 -9.506 -7.700 1.00 88.12 102 ILE A CA 1
ATOM 807 C C . ILE A 1 102 ? 10.074 -10.065 -7.875 1.00 88.12 102 ILE A C 1
ATOM 809 O O . ILE A 1 102 ? 10.394 -10.651 -8.909 1.00 88.12 102 ILE A O 1
ATOM 813 N N . PHE A 1 103 ? 10.888 -9.917 -6.837 1.00 89.00 103 PHE A N 1
ATOM 814 C CA . PHE A 1 103 ? 12.296 -10.265 -6.880 1.00 89.00 103 PHE A CA 1
ATOM 815 C C . PHE A 1 103 ? 12.689 -11.161 -5.711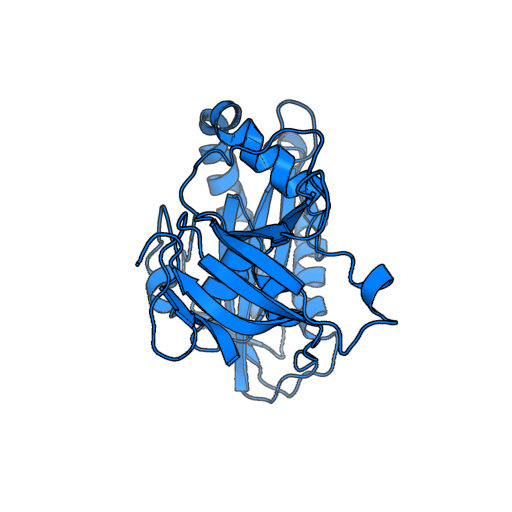 1.00 89.00 103 PHE A C 1
ATOM 817 O O . PHE A 1 103 ? 12.262 -10.953 -4.575 1.00 89.00 103 PHE A O 1
ATOM 824 N N . ARG A 1 104 ? 13.564 -12.128 -5.976 1.00 91.75 104 ARG A N 1
ATOM 825 C CA . ARG A 1 104 ? 14.303 -12.885 -4.968 1.00 91.75 104 ARG A CA 1
ATOM 826 C C . ARG A 1 104 ? 15.639 -12.204 -4.694 1.00 91.75 104 ARG A C 1
ATOM 828 O O . ARG A 1 104 ? 16.371 -11.854 -5.617 1.00 91.75 104 ARG A O 1
ATOM 835 N N . LEU A 1 105 ? 15.988 -12.051 -3.421 1.00 92.12 105 LEU A N 1
ATOM 836 C CA . LEU A 1 105 ? 17.291 -11.523 -3.016 1.00 92.12 105 LEU A CA 1
ATOM 837 C C . LEU A 1 105 ? 18.373 -12.604 -3.131 1.00 92.12 105 LEU A C 1
ATOM 839 O O . LEU A 1 105 ? 18.309 -13.620 -2.441 1.00 92.12 105 LEU A O 1
ATOM 843 N N . LYS A 1 106 ? 19.414 -12.382 -3.940 1.00 92.94 106 LYS A N 1
ATOM 844 C CA . LYS A 1 106 ? 20.522 -13.348 -4.105 1.00 92.94 106 LYS A CA 1
ATOM 845 C C . LYS A 1 106 ? 21.501 -13.362 -2.925 1.00 92.94 106 LYS A C 1
ATOM 847 O O . LYS A 1 106 ? 22.255 -14.321 -2.750 1.00 92.94 106 LYS A O 1
ATOM 852 N N . ARG A 1 107 ? 21.486 -12.320 -2.091 1.00 90.75 107 ARG A N 1
ATOM 853 C CA . ARG A 1 107 ? 22.307 -12.182 -0.876 1.00 90.75 107 ARG A CA 1
ATOM 854 C C . ARG A 1 107 ? 21.504 -11.534 0.250 1.00 90.75 107 ARG A C 1
ATOM 856 O O . ARG A 1 107 ? 20.452 -10.953 -0.000 1.00 90.75 107 ARG A O 1
ATOM 863 N N . GLN A 1 108 ? 21.989 -11.651 1.484 1.00 88.94 108 GLN A N 1
ATOM 864 C CA . GLN A 1 108 ? 21.398 -10.947 2.623 1.00 88.94 108 GLN A CA 1
ATOM 865 C C . GLN A 1 108 ? 21.491 -9.435 2.401 1.00 88.94 108 GLN A C 1
ATOM 867 O O . GLN A 1 108 ? 22.489 -8.951 1.867 1.00 88.94 108 GLN A O 1
ATOM 872 N N . GLN A 1 109 ? 20.436 -8.716 2.768 1.00 86.25 109 GLN A N 1
ATOM 873 C CA . GLN A 1 109 ? 20.371 -7.264 2.700 1.00 86.25 109 GLN A CA 1
ATOM 874 C C . GLN A 1 109 ? 20.259 -6.674 4.107 1.00 86.25 109 GLN A C 1
ATOM 876 O O . GLN A 1 109 ? 19.462 -7.140 4.929 1.00 86.25 109 GLN A O 1
ATOM 881 N N . GLU A 1 110 ? 21.089 -5.676 4.379 1.00 82.88 110 GLU A N 1
ATOM 882 C CA . GLU A 1 110 ? 21.086 -4.890 5.612 1.00 82.88 110 GLU A CA 1
ATOM 883 C C . GLU A 1 110 ? 19.984 -3.820 5.588 1.00 82.88 110 GLU A C 1
ATOM 885 O O . GLU A 1 110 ? 19.282 -3.637 4.590 1.00 82.88 110 GLU A O 1
ATOM 890 N N . GLU A 1 111 ? 19.810 -3.130 6.714 1.00 75.19 111 GLU A N 1
ATOM 891 C CA . GLU A 1 111 ? 18.859 -2.023 6.840 1.00 75.19 111 GLU A CA 1
ATOM 892 C C . GLU A 1 111 ? 19.120 -0.941 5.779 1.00 75.19 111 GLU A C 1
ATOM 894 O O . GLU A 1 111 ? 20.268 -0.600 5.493 1.00 75.19 111 GLU A O 1
ATOM 899 N N . GLY A 1 112 ? 18.060 -0.403 5.172 1.00 71.06 112 GLY A N 1
ATOM 900 C CA . GLY A 1 112 ? 18.178 0.666 4.178 1.00 71.06 112 GLY A CA 1
ATOM 901 C C . GLY A 1 112 ? 18.527 0.197 2.758 1.00 71.06 112 GLY A C 1
ATOM 902 O O . GLY A 1 112 ? 18.555 1.010 1.833 1.00 71.06 112 GLY A O 1
ATOM 903 N N . GLN A 1 113 ? 18.835 -1.089 2.552 1.00 77.75 113 GLN A N 1
ATOM 904 C CA . GLN A 1 113 ? 19.250 -1.585 1.235 1.00 77.75 113 GLN A CA 1
ATOM 905 C C . GLN A 1 113 ? 18.073 -1.853 0.288 1.00 77.75 113 GLN A C 1
ATOM 907 O O . GLN A 1 113 ? 18.247 -1.778 -0.926 1.00 77.75 113 GLN A O 1
ATOM 912 N N . LEU A 1 114 ? 16.861 -2.099 0.799 1.00 81.81 114 LEU A N 1
ATOM 913 C CA . LEU A 1 114 ? 15.675 -2.210 -0.062 1.00 81.81 114 LEU A CA 1
ATOM 914 C C . LEU A 1 114 ? 15.260 -0.846 -0.620 1.00 81.81 114 LEU A C 1
ATOM 916 O O . LEU A 1 114 ? 14.885 -0.737 -1.785 1.00 81.81 114 LEU A O 1
ATOM 920 N N . GLU A 1 115 ? 15.420 0.204 0.181 1.00 87.00 115 GLU A N 1
ATOM 921 C CA . GLU A 1 115 ? 15.189 1.598 -0.182 1.00 87.00 115 GLU A CA 1
ATOM 922 C C . GLU A 1 115 ? 16.101 2.038 -1.338 1.00 87.00 115 GLU A C 1
ATOM 924 O O . GLU A 1 115 ? 15.750 2.947 -2.091 1.00 87.00 115 GLU A O 1
ATOM 929 N N . GLN A 1 116 ? 17.233 1.353 -1.555 1.00 87.19 116 GLN A N 1
ATOM 930 C CA . GLN A 1 116 ? 18.072 1.575 -2.734 1.00 87.19 116 GLN A CA 1
ATOM 931 C C . GLN A 1 116 ? 17.340 1.219 -4.031 1.00 87.19 116 GLN A C 1
ATOM 933 O O . GLN A 1 116 ? 17.499 1.944 -5.006 1.00 87.19 116 GLN A O 1
ATOM 938 N N . LEU A 1 117 ? 16.506 0.172 -4.062 1.00 90.62 117 LEU A N 1
ATOM 939 C CA . LEU A 1 117 ? 15.713 -0.163 -5.255 1.00 90.62 117 LEU A CA 1
ATOM 940 C C . LEU A 1 117 ? 14.695 0.942 -5.560 1.00 90.62 117 LEU A C 1
ATOM 942 O O . LEU A 1 117 ? 14.521 1.321 -6.719 1.00 90.62 117 LEU A O 1
ATOM 946 N N . GLU A 1 118 ? 14.062 1.494 -4.521 1.00 92.75 118 GLU A N 1
ATOM 947 C CA . GLU A 1 118 ? 13.113 2.608 -4.643 1.00 92.75 118 GLU A CA 1
ATOM 948 C C . GLU A 1 118 ? 13.814 3.868 -5.167 1.00 92.75 118 GLU A C 1
ATOM 950 O O . GLU A 1 118 ? 13.335 4.526 -6.091 1.00 92.75 118 GLU A O 1
ATOM 955 N N . GLU A 1 119 ? 14.981 4.180 -4.605 1.00 91.62 119 GLU A N 1
ATOM 956 C CA . GLU A 1 119 ? 15.800 5.329 -4.980 1.00 91.62 119 GLU A CA 1
ATOM 957 C C . GLU A 1 119 ? 16.387 5.188 -6.392 1.00 91.62 119 GLU A C 1
ATOM 959 O O . GLU A 1 119 ? 16.434 6.166 -7.139 1.00 91.62 119 GLU A O 1
ATOM 964 N N . MET A 1 120 ? 16.792 3.981 -6.793 1.00 91.31 120 MET A N 1
ATOM 965 C CA . MET A 1 120 ? 17.231 3.683 -8.157 1.00 91.31 120 MET A CA 1
ATOM 966 C C . MET A 1 120 ? 16.107 3.956 -9.154 1.00 91.31 120 MET A C 1
ATOM 968 O O . MET A 1 120 ? 16.302 4.748 -10.075 1.00 91.31 120 MET A O 1
ATOM 972 N N . CYS A 1 121 ? 14.916 3.399 -8.916 1.00 91.00 121 CYS A N 1
ATOM 973 C CA . CYS A 1 121 ? 13.724 3.681 -9.718 1.00 91.00 121 CYS A CA 1
ATOM 974 C C . CYS A 1 121 ? 13.450 5.188 -9.794 1.00 91.00 121 CYS A C 1
ATOM 976 O O . CYS A 1 121 ? 13.302 5.744 -10.880 1.00 91.00 121 CYS A O 1
ATOM 978 N N . ARG A 1 122 ? 13.476 5.885 -8.650 1.00 91.06 122 ARG A N 1
ATOM 979 C CA . ARG A 1 122 ? 13.257 7.335 -8.586 1.00 91.06 122 ARG A CA 1
ATOM 980 C C . ARG A 1 122 ? 14.245 8.096 -9.465 1.00 91.06 122 ARG A C 1
ATOM 982 O O . ARG A 1 122 ? 13.838 8.998 -10.195 1.00 91.06 122 ARG A O 1
ATOM 989 N N . ARG A 1 123 ? 15.535 7.754 -9.402 1.00 88.19 123 ARG A N 1
ATOM 990 C CA . ARG A 1 123 ? 16.583 8.374 -10.225 1.00 88.19 123 ARG A CA 1
ATOM 991 C C . ARG A 1 123 ? 16.367 8.097 -11.705 1.00 88.19 123 ARG A C 1
ATOM 993 O O . ARG A 1 123 ? 16.442 9.039 -12.484 1.00 88.19 123 ARG A O 1
ATOM 1000 N N . PHE A 1 124 ? 16.052 6.861 -12.085 1.00 85.31 124 PHE A N 1
ATOM 1001 C CA . PHE A 1 124 ? 15.802 6.505 -13.484 1.00 85.31 124 PHE A CA 1
ATOM 1002 C C . PHE A 1 124 ? 14.635 7.293 -14.065 1.00 85.31 124 PHE A C 1
ATOM 1004 O O . PHE A 1 124 ? 14.799 7.950 -15.088 1.00 85.31 124 PHE A O 1
ATOM 1011 N N . LEU A 1 125 ? 13.511 7.333 -13.353 1.00 84.44 125 LEU A N 1
ATOM 1012 C CA . LEU A 1 125 ? 12.331 8.091 -13.767 1.00 84.44 125 LEU A CA 1
ATOM 1013 C C . LEU A 1 125 ? 12.583 9.605 -13.798 1.00 84.44 125 LEU A C 1
ATOM 1015 O O . LEU A 1 125 ? 11.993 10.315 -14.603 1.00 84.44 125 LEU A O 1
ATOM 1019 N N . THR A 1 126 ? 13.480 10.110 -12.942 1.00 76.75 126 THR A N 1
ATOM 1020 C CA . THR A 1 126 ? 13.903 11.521 -12.974 1.00 76.75 126 THR A CA 1
ATOM 1021 C C . THR A 1 126 ? 14.841 11.810 -14.149 1.00 76.75 126 THR A C 1
ATOM 1023 O O . THR A 1 126 ? 14.934 12.948 -14.570 1.00 76.75 126 THR A O 1
ATOM 1026 N N . VAL A 1 127 ? 15.563 10.826 -14.687 1.00 72.06 127 VAL A N 1
ATOM 1027 C CA . VAL A 1 127 ? 16.429 11.015 -15.867 1.00 72.06 127 VAL A CA 1
ATOM 1028 C C . VAL A 1 127 ? 15.632 10.858 -17.165 1.00 72.06 127 VAL A C 1
ATOM 1030 O O . VAL A 1 127 ? 15.853 11.609 -18.112 1.00 72.06 127 VAL A O 1
ATOM 1033 N N . LEU A 1 128 ? 14.664 9.939 -17.186 1.00 65.56 128 LEU A N 1
ATOM 1034 C CA . LEU A 1 128 ? 13.704 9.692 -18.267 1.00 65.56 128 LEU A CA 1
ATOM 1035 C C . LEU A 1 128 ? 12.643 10.804 -18.379 1.00 65.56 128 LEU A C 1
ATOM 1037 O O . LEU A 1 128 ? 11.466 10.504 -18.519 1.00 65.56 128 LEU A O 1
ATOM 1041 N N . TYR A 1 129 ? 13.022 12.089 -18.337 1.00 58.94 129 TYR A N 1
ATOM 1042 C CA . TYR A 1 129 ? 12.129 13.220 -18.648 1.00 58.94 129 TYR A CA 1
ATOM 1043 C C . TYR A 1 129 ? 11.621 13.150 -20.109 1.00 58.94 129 TYR A C 1
ATOM 1045 O O . TYR A 1 129 ? 11.975 13.972 -20.952 1.00 58.94 129 TYR A O 1
ATOM 1053 N N . GLY A 1 130 ? 10.773 12.174 -20.426 1.00 55.47 130 GLY A N 1
ATOM 1054 C CA . GLY A 1 130 ? 9.898 12.202 -21.583 1.00 55.47 130 GLY A CA 1
ATOM 1055 C C . GLY A 1 130 ? 8.908 13.356 -21.439 1.00 55.47 130 GLY A C 1
ATOM 1056 O O . GLY A 1 130 ? 8.583 13.784 -20.325 1.00 55.47 130 GLY A O 1
ATOM 1057 N N . GLY A 1 131 ? 8.428 13.874 -22.572 1.00 59.19 131 GLY A N 1
ATOM 1058 C CA . GLY A 1 131 ? 7.502 15.013 -22.601 1.00 59.19 131 GLY A CA 1
ATOM 1059 C C . GLY A 1 131 ? 6.265 14.798 -21.724 1.00 59.19 131 GLY A C 1
ATOM 1060 O O . GLY A 1 131 ? 5.889 15.684 -20.964 1.00 59.19 131 GLY A O 1
ATOM 1061 N N . TRP A 1 132 ? 5.717 13.581 -21.702 1.00 63.03 132 TRP A N 1
ATOM 1062 C CA . TRP A 1 132 ? 4.455 13.304 -21.019 1.00 63.03 132 TRP A CA 1
ATOM 1063 C C . TRP A 1 132 ? 4.553 13.315 -19.477 1.00 63.03 132 TRP A C 1
ATOM 1065 O O . TRP A 1 132 ? 3.657 13.847 -18.821 1.00 63.03 132 TRP A O 1
ATOM 1075 N N . ILE A 1 133 ? 5.642 12.817 -18.863 1.00 67.19 133 ILE A N 1
ATOM 1076 C CA . ILE A 1 133 ? 5.847 12.878 -17.393 1.00 67.19 133 ILE A CA 1
ATOM 1077 C C . ILE A 1 133 ? 5.908 14.343 -16.935 1.00 67.19 133 ILE A C 1
ATOM 1079 O O . ILE A 1 133 ? 5.394 14.705 -15.867 1.00 67.19 133 ILE A O 1
ATOM 1083 N N . ARG A 1 134 ? 6.511 15.199 -17.771 1.00 64.88 134 ARG A N 1
ATOM 1084 C CA . ARG A 1 134 ? 6.591 16.647 -17.560 1.00 64.88 134 ARG A CA 1
ATOM 1085 C C . ARG A 1 134 ? 5.218 17.305 -17.690 1.00 64.88 134 ARG A C 1
ATOM 1087 O O . ARG A 1 134 ? 4.849 18.082 -16.808 1.00 64.88 134 ARG A O 1
ATOM 1094 N N . ASP A 1 135 ? 4.453 16.942 -18.715 1.00 69.81 135 ASP A N 1
ATOM 1095 C CA . ASP A 1 135 ? 3.107 17.470 -18.969 1.00 69.81 135 ASP A CA 1
ATOM 1096 C C . ASP A 1 135 ? 2.115 17.081 -17.861 1.00 69.81 135 ASP A C 1
ATOM 1098 O O . ASP A 1 135 ? 1.291 17.891 -17.431 1.00 69.81 135 ASP A O 1
ATOM 1102 N N . MET A 1 136 ? 2.242 15.868 -17.315 1.00 70.56 136 MET A N 1
ATOM 1103 C CA . MET A 1 136 ? 1.430 15.388 -16.190 1.00 70.56 136 MET A CA 1
ATOM 1104 C C . MET A 1 136 ? 1.899 15.902 -14.823 1.00 70.56 136 MET A C 1
ATOM 1106 O O . MET A 1 136 ? 1.201 15.711 -13.823 1.00 70.56 136 MET A O 1
ATOM 1110 N N . ARG A 1 137 ? 3.057 16.575 -14.767 1.00 77.81 137 ARG A N 1
ATOM 1111 C CA . ARG A 1 137 ? 3.639 17.157 -13.551 1.00 77.81 137 ARG A CA 1
ATOM 1112 C C . ARG A 1 137 ? 3.779 16.127 -12.418 1.00 77.81 137 ARG A C 1
ATOM 1114 O O . ARG A 1 137 ? 3.314 16.348 -11.296 1.00 77.81 137 ARG A O 1
ATOM 1121 N N . VAL A 1 138 ? 4.404 14.989 -12.715 1.00 80.19 138 VAL A N 1
ATOM 1122 C CA . VAL A 1 138 ? 4.587 13.887 -11.756 1.00 80.19 138 VAL A CA 1
ATOM 1123 C C . VAL A 1 138 ? 5.776 14.136 -10.825 1.00 80.19 138 VAL A C 1
ATOM 1125 O O . VAL A 1 138 ? 6.851 14.549 -11.248 1.00 80.19 138 VAL A O 1
ATOM 1128 N N . ARG A 1 139 ? 5.589 13.847 -9.536 1.00 85.31 139 ARG A N 1
ATOM 1129 C CA . ARG A 1 139 ? 6.626 13.786 -8.506 1.00 85.31 139 ARG A CA 1
ATOM 1130 C C . ARG A 1 139 ? 6.756 12.354 -7.998 1.00 85.31 139 ARG A C 1
ATOM 1132 O O . ARG A 1 139 ? 5.800 11.799 -7.451 1.00 85.31 139 ARG A O 1
ATOM 1139 N N . PHE A 1 140 ? 7.966 11.817 -8.099 1.00 87.81 140 PHE A N 1
ATOM 1140 C CA . PHE A 1 140 ? 8.342 10.524 -7.532 1.00 87.81 140 PHE A CA 1
ATOM 1141 C C . PHE A 1 140 ? 8.957 10.691 -6.138 1.00 87.81 140 PHE A C 1
ATOM 1143 O O . PHE A 1 140 ? 9.777 11.585 -5.913 1.00 87.81 140 PHE A O 1
ATOM 1150 N N . SER A 1 141 ? 8.565 9.834 -5.198 1.00 88.81 141 SER A N 1
ATOM 1151 C CA . SER A 1 141 ? 9.037 9.834 -3.806 1.00 88.81 141 SER A CA 1
ATOM 1152 C C . SER A 1 141 ? 9.188 8.406 -3.296 1.00 88.81 141 SER A C 1
ATOM 1154 O O . SER A 1 141 ? 8.450 7.529 -3.724 1.00 88.81 141 SER A O 1
ATOM 1156 N N . THR A 1 142 ? 10.090 8.172 -2.350 1.00 89.38 142 THR A N 1
ATOM 1157 C CA . THR A 1 142 ? 10.170 6.914 -1.580 1.00 89.38 142 THR A CA 1
ATOM 1158 C C . THR A 1 142 ? 9.299 6.975 -0.312 1.00 89.38 142 THR A C 1
ATOM 1160 O O . THR A 1 142 ? 8.800 5.974 0.199 1.00 89.38 142 THR A O 1
ATOM 1163 N N . SER A 1 143 ? 9.003 8.188 0.162 1.00 87.00 143 SER A N 1
ATOM 1164 C CA . SER A 1 143 ? 8.171 8.436 1.342 1.00 87.00 143 SER A CA 1
ATOM 1165 C C . SER A 1 143 ? 6.684 8.536 1.004 1.00 87.00 143 SER A C 1
ATOM 1167 O O . SER A 1 143 ? 6.300 9.144 0.002 1.00 87.00 143 SER A O 1
ATOM 1169 N N . VAL A 1 144 ? 5.840 8.002 1.894 1.00 85.25 144 VAL A N 1
ATOM 1170 C CA . VAL A 1 144 ? 4.374 8.170 1.847 1.00 85.25 144 VAL A CA 1
ATOM 1171 C C . VAL A 1 144 ? 4.011 9.637 2.138 1.00 85.25 144 VAL A C 1
ATOM 1173 O O . VAL A 1 144 ? 4.641 10.240 3.011 1.00 85.25 144 VAL A O 1
ATOM 1176 N N . PRO A 1 145 ? 3.015 10.234 1.448 1.00 83.81 145 PRO A N 1
ATOM 1177 C CA . PRO A 1 145 ? 2.537 11.576 1.776 1.00 83.81 145 PRO A CA 1
ATOM 1178 C C . PRO A 1 145 ? 2.004 11.684 3.214 1.00 83.81 145 PRO A C 1
ATOM 1180 O O . PRO A 1 145 ? 1.676 10.687 3.856 1.00 83.81 145 PRO A O 1
ATOM 1183 N N . ARG A 1 146 ? 1.855 12.923 3.702 1.00 83.75 146 ARG A N 1
ATOM 1184 C CA . ARG A 1 146 ? 1.179 13.192 4.980 1.00 83.75 146 ARG A CA 1
ATOM 1185 C C . ARG A 1 146 ? -0.264 12.683 4.929 1.00 83.75 146 ARG A C 1
ATOM 1187 O O . ARG A 1 146 ? -0.936 12.856 3.914 1.00 83.75 146 ARG A O 1
ATOM 1194 N N . VAL A 1 147 ? -0.749 12.133 6.044 1.00 83.06 147 VAL A N 1
ATOM 1195 C CA . VAL A 1 147 ? -2.108 11.572 6.166 1.00 83.06 147 VAL A CA 1
ATOM 1196 C C . VAL A 1 147 ? -3.180 12.586 5.766 1.00 83.06 147 VAL A C 1
ATOM 1198 O O . VAL A 1 147 ? -4.062 12.246 4.988 1.00 83.06 147 VAL A O 1
ATOM 1201 N N . SER A 1 148 ? -3.059 13.849 6.186 1.00 79.88 148 SER A N 1
ATOM 1202 C CA . SER A 1 148 ? -3.987 14.914 5.780 1.00 79.88 148 SER A CA 1
ATOM 1203 C C . SER A 1 148 ? -4.075 15.087 4.259 1.00 79.88 148 SER A C 1
ATOM 1205 O O . SER A 1 148 ? -5.156 15.276 3.714 1.00 79.88 148 SER A O 1
ATOM 1207 N N . SER A 1 149 ? -2.956 14.955 3.540 1.00 81.00 149 SER A N 1
ATOM 1208 C CA . SER A 1 149 ? -2.961 15.005 2.074 1.00 81.00 149 SER A CA 1
ATOM 1209 C C . SER A 1 149 ? -3.676 13.801 1.459 1.00 81.00 149 SER A C 1
ATOM 1211 O O . SER A 1 149 ? -4.363 13.965 0.458 1.00 81.00 149 SER A O 1
ATOM 1213 N N . ILE A 1 150 ? -3.529 12.611 2.049 1.00 85.38 150 ILE A N 1
ATOM 1214 C CA . ILE A 1 150 ? -4.213 11.389 1.597 1.00 85.38 150 ILE A CA 1
ATOM 1215 C C . ILE A 1 150 ? -5.726 11.528 1.808 1.00 85.38 150 ILE A C 1
ATOM 1217 O O . ILE A 1 150 ? -6.499 11.272 0.888 1.00 85.38 150 ILE A O 1
ATOM 1221 N N . VAL A 1 151 ? -6.145 11.993 2.988 1.00 82.12 151 VAL A N 1
ATOM 1222 C CA . VAL A 1 151 ? -7.561 12.202 3.327 1.00 82.12 151 VAL A CA 1
ATOM 1223 C C . VAL A 1 151 ? -8.215 13.204 2.374 1.00 82.12 151 VAL A C 1
ATOM 1225 O O . VAL A 1 151 ? -9.244 12.893 1.778 1.00 82.12 151 VAL A O 1
ATOM 1228 N N . ASN A 1 152 ? -7.583 14.356 2.132 1.00 79.69 152 ASN A N 1
ATOM 1229 C CA . ASN A 1 152 ? -8.126 15.380 1.230 1.00 79.69 152 ASN A CA 1
ATOM 1230 C C . ASN A 1 152 ? -8.345 14.860 -0.201 1.00 79.69 152 ASN A C 1
ATOM 1232 O O . ASN A 1 152 ? -9.317 15.222 -0.869 1.00 79.69 152 ASN A O 1
ATOM 1236 N N . VAL A 1 153 ? -7.444 13.998 -0.680 1.00 79.56 153 VAL A N 1
ATOM 1237 C CA . VAL A 1 153 ? -7.562 13.371 -2.002 1.00 79.56 153 VAL A CA 1
ATOM 1238 C C . VAL A 1 153 ? -8.780 12.451 -2.041 1.00 79.56 153 VAL A C 1
ATOM 1240 O O . VAL A 1 153 ? -9.590 12.550 -2.962 1.00 79.56 153 VAL A O 1
ATOM 1243 N N . TRP A 1 154 ? -8.941 11.586 -1.042 1.00 81.12 154 TRP A N 1
ATOM 1244 C CA . TRP A 1 154 ? -10.080 10.673 -0.963 1.00 81.12 154 TRP A CA 1
ATOM 1245 C C . TRP A 1 154 ? -11.420 11.398 -0.777 1.00 81.12 154 TRP A C 1
ATOM 1247 O O . TRP A 1 154 ? -12.424 10.981 -1.353 1.00 81.12 154 TRP A O 1
ATOM 1257 N N . ALA A 1 155 ? -11.439 12.528 -0.067 1.00 77.94 155 ALA A N 1
ATOM 1258 C CA . ALA A 1 155 ? -12.622 13.383 0.052 1.00 77.94 155 ALA A CA 1
ATOM 1259 C C . ALA A 1 155 ? -13.068 13.984 -1.298 1.00 77.94 155 ALA A C 1
ATOM 1261 O O . ALA A 1 155 ? -14.254 14.250 -1.498 1.00 77.94 155 ALA A O 1
ATOM 1262 N N . SER A 1 156 ? -12.135 14.151 -2.243 1.00 74.62 156 SER A N 1
ATOM 1263 C CA . SER A 1 156 ? -12.359 14.810 -3.540 1.00 74.62 156 SER A CA 1
ATOM 1264 C C . SER A 1 156 ? -12.403 13.840 -4.732 1.00 74.62 156 SER A C 1
ATOM 1266 O O . SER A 1 156 ? -12.388 14.280 -5.886 1.00 74.62 156 SER A O 1
ATOM 1268 N N . ILE A 1 157 ? -12.432 12.522 -4.493 1.00 76.81 157 ILE A N 1
ATOM 1269 C CA . ILE A 1 157 ? -12.164 11.487 -5.511 1.00 76.81 157 ILE A CA 1
ATOM 1270 C C . ILE A 1 157 ? -13.106 11.521 -6.721 1.00 76.81 157 ILE A C 1
ATOM 1272 O O . ILE A 1 157 ? -12.681 11.266 -7.850 1.00 76.81 157 ILE A O 1
ATOM 1276 N N . GLU A 1 158 ? -14.369 11.896 -6.520 1.00 73.50 158 GLU A N 1
ATOM 1277 C CA . GLU A 1 158 ? -15.373 11.961 -7.588 1.00 73.50 158 GLU A CA 1
ATOM 1278 C C . GLU A 1 158 ? -15.018 12.999 -8.653 1.00 73.50 158 GLU A C 1
ATOM 1280 O O . GLU A 1 158 ? -15.107 12.714 -9.848 1.00 73.50 158 GLU A O 1
ATOM 1285 N N . SER A 1 159 ? -14.493 14.154 -8.232 1.00 69.69 159 SER A N 1
ATOM 1286 C CA . SER A 1 159 ? -14.037 15.218 -9.138 1.00 69.69 159 SER A CA 1
ATOM 1287 C C . SER A 1 159 ? -12.835 14.808 -10.005 1.00 69.69 159 SER A C 1
ATOM 1289 O O . SER A 1 159 ? -12.509 15.470 -10.990 1.00 69.69 159 SER A O 1
ATOM 1291 N N . MET A 1 160 ? -12.181 13.693 -9.664 1.00 69.56 160 MET A N 1
ATOM 1292 C CA . MET A 1 160 ? -10.939 13.219 -10.280 1.00 69.56 160 MET A CA 1
ATOM 1293 C C . MET A 1 160 ? -11.137 11.968 -11.151 1.00 69.56 160 MET A C 1
ATOM 1295 O O . MET A 1 160 ? -10.204 11.542 -11.837 1.00 69.56 160 MET A O 1
ATOM 1299 N N . ARG A 1 161 ? -12.352 11.396 -11.188 1.00 69.88 161 ARG A N 1
ATOM 1300 C CA . ARG A 1 161 ? -12.649 10.115 -11.855 1.00 69.88 161 ARG A CA 1
ATOM 1301 C C . ARG A 1 161 ? -12.294 10.113 -13.348 1.00 69.88 161 ARG A C 1
ATOM 1303 O O . ARG A 1 161 ? -11.668 9.169 -13.821 1.00 69.88 161 ARG A O 1
ATOM 1310 N N . GLY A 1 162 ? -12.619 11.184 -14.077 1.00 68.06 162 GLY A N 1
ATOM 1311 C CA . GLY A 1 162 ? -12.351 11.304 -15.522 1.00 68.06 162 GLY A CA 1
ATOM 1312 C C . GLY A 1 162 ? -10.866 11.398 -15.898 1.00 68.06 162 GLY A C 1
ATOM 1313 O O . GLY A 1 162 ? -10.512 11.244 -17.062 1.00 68.06 162 GLY A O 1
ATOM 1314 N N . ARG A 1 163 ? -9.982 11.622 -14.920 1.00 70.75 163 ARG A N 1
ATOM 1315 C CA . ARG A 1 163 ? -8.535 11.811 -15.124 1.00 70.75 163 ARG A CA 1
ATOM 1316 C C . ARG A 1 163 ? -7.696 10.633 -14.653 1.00 70.75 163 ARG A C 1
ATOM 1318 O O . ARG A 1 163 ? -6.475 10.668 -14.753 1.00 70.75 163 ARG A O 1
ATOM 1325 N N . MET A 1 164 ? -8.360 9.599 -14.147 1.00 75.31 164 MET A N 1
ATOM 1326 C CA . MET A 1 164 ? -7.715 8.414 -13.607 1.00 75.31 164 MET A CA 1
ATOM 1327 C C . MET A 1 164 ? -7.052 7.575 -14.698 1.00 75.31 164 MET A C 1
ATOM 1329 O O . MET A 1 164 ? -5.938 7.103 -14.514 1.00 75.31 164 MET A O 1
ATOM 1333 N N . LYS A 1 165 ? -7.720 7.416 -15.847 1.00 77.88 165 LYS A N 1
ATOM 1334 C CA . LYS A 1 165 ? -7.261 6.522 -16.916 1.00 77.88 165 LYS A CA 1
ATOM 1335 C C . LYS A 1 165 ? -5.860 6.890 -17.444 1.00 77.88 165 LYS A C 1
ATOM 1337 O O . LYS A 1 165 ? -4.992 6.034 -17.346 1.00 77.88 165 LYS A O 1
ATOM 1342 N N . PRO A 1 166 ? -5.577 8.145 -17.853 1.00 77.25 166 PRO A N 1
ATOM 1343 C CA . PRO A 1 166 ? -4.230 8.515 -18.298 1.00 77.25 166 PRO A CA 1
ATOM 1344 C C . PRO A 1 166 ? -3.145 8.306 -17.234 1.00 77.25 166 PRO A C 1
ATOM 1346 O O . PRO A 1 166 ? -1.994 8.059 -17.565 1.00 77.25 166 PRO A O 1
ATOM 1349 N N . LEU A 1 167 ? -3.493 8.419 -15.947 1.00 77.25 167 LEU A N 1
ATOM 1350 C CA . LEU A 1 167 ? -2.545 8.211 -14.847 1.00 77.25 167 LEU A CA 1
ATOM 1351 C C . LEU A 1 167 ? -2.242 6.734 -14.602 1.00 77.25 167 LEU A C 1
ATOM 1353 O O . LEU A 1 167 ? -1.121 6.397 -14.233 1.00 77.25 167 LEU A O 1
ATOM 1357 N N . VAL A 1 168 ? -3.231 5.866 -14.804 1.00 78.88 168 VAL A N 1
ATOM 1358 C CA . VAL A 1 168 ? -3.034 4.414 -14.789 1.00 78.88 168 VAL A CA 1
ATOM 1359 C C . VAL A 1 168 ? -2.163 3.998 -15.976 1.00 78.88 168 VAL A C 1
ATOM 1361 O O . VAL A 1 168 ? -1.202 3.261 -15.786 1.00 78.88 168 VAL A O 1
ATOM 1364 N N . ASP A 1 169 ? -2.421 4.534 -17.170 1.00 79.50 169 ASP A N 1
ATOM 1365 C CA . ASP A 1 169 ? -1.603 4.251 -18.357 1.00 79.50 169 ASP A CA 1
ATOM 1366 C C . ASP A 1 169 ? -0.136 4.670 -18.111 1.00 79.50 169 ASP A C 1
ATOM 1368 O O . ASP A 1 169 ? 0.773 3.847 -18.201 1.00 79.50 169 ASP A O 1
ATOM 1372 N N . ALA A 1 170 ? 0.077 5.893 -17.617 1.00 78.81 170 ALA A N 1
ATOM 1373 C CA . ALA A 1 170 ? 1.380 6.403 -17.185 1.00 78.81 170 ALA A CA 1
ATOM 1374 C C . ALA A 1 170 ? 2.095 5.513 -16.152 1.00 78.81 170 ALA A C 1
ATOM 1376 O O . ALA A 1 170 ? 3.304 5.297 -16.217 1.00 78.81 170 ALA A O 1
ATOM 1377 N N . MET A 1 171 ? 1.363 5.008 -15.159 1.00 83.12 171 MET A N 1
ATOM 1378 C CA . MET A 1 171 ? 1.920 4.120 -14.140 1.00 83.12 171 MET A CA 1
ATOM 1379 C C . MET A 1 171 ? 2.351 2.757 -14.711 1.00 83.12 171 MET A C 1
ATOM 1381 O O . MET A 1 171 ? 3.198 2.110 -14.097 1.00 83.12 171 MET A O 1
ATOM 1385 N N . THR A 1 172 ? 1.804 2.334 -15.857 1.00 82.44 172 THR A N 1
ATOM 1386 C CA . THR A 1 172 ? 2.281 1.151 -16.595 1.00 82.44 172 THR A CA 1
ATOM 1387 C C . THR A 1 172 ? 3.674 1.416 -17.145 1.00 82.44 172 THR A C 1
ATOM 1389 O O . THR A 1 172 ? 4.604 0.708 -16.782 1.00 82.44 172 THR A O 1
ATOM 1392 N N . GLU A 1 173 ? 3.841 2.508 -17.895 1.00 82.06 173 GLU A N 1
ATOM 1393 C CA . GLU A 1 173 ? 5.138 2.896 -18.465 1.00 82.06 173 GLU A CA 1
ATOM 1394 C C . GLU A 1 173 ? 6.205 3.083 -17.376 1.00 82.06 173 GLU A C 1
ATOM 1396 O O . GLU A 1 173 ? 7.331 2.609 -17.495 1.00 82.06 173 GLU A O 1
ATOM 1401 N N . ILE A 1 174 ? 5.833 3.716 -16.257 1.00 83.69 174 ILE A N 1
ATOM 1402 C CA . ILE A 1 174 ? 6.709 3.862 -15.086 1.00 83.69 174 ILE A CA 1
ATOM 1403 C C . ILE A 1 174 ? 7.158 2.502 -14.546 1.00 83.69 174 ILE A C 1
ATOM 1405 O O . ILE A 1 174 ? 8.314 2.356 -14.141 1.00 83.69 174 ILE A O 1
ATOM 1409 N N . ALA A 1 175 ? 6.245 1.533 -14.472 1.00 87.31 175 ALA A N 1
ATOM 1410 C CA . ALA A 1 175 ? 6.552 0.217 -13.941 1.00 87.31 175 ALA A CA 1
ATOM 1411 C C . ALA A 1 175 ? 7.517 -0.537 -14.853 1.00 87.31 175 ALA A C 1
ATOM 1413 O O . ALA A 1 175 ? 8.508 -1.065 -14.351 1.00 87.31 175 ALA A O 1
ATOM 1414 N N . ASP A 1 176 ? 7.274 -0.511 -16.159 1.00 86.06 176 ASP A N 1
ATOM 1415 C CA . ASP A 1 176 ? 8.094 -1.209 -17.147 1.00 86.06 176 ASP A CA 1
ATOM 1416 C C . ASP A 1 176 ? 9.526 -0.636 -17.164 1.00 86.06 176 ASP A C 1
ATOM 1418 O O . ASP A 1 176 ? 10.501 -1.374 -17.009 1.00 86.06 176 ASP A O 1
ATOM 1422 N N . GLU A 1 177 ? 9.665 0.696 -17.181 1.00 86.38 177 GLU A N 1
ATOM 1423 C CA . GLU A 1 177 ? 10.970 1.376 -17.124 1.00 86.38 177 GLU A CA 1
ATOM 1424 C C . GLU A 1 177 ? 11.749 1.068 -15.839 1.00 86.38 177 GLU A C 1
ATOM 1426 O O . GLU A 1 177 ? 12.974 0.906 -15.842 1.00 86.38 177 GLU A O 1
ATOM 1431 N N . CYS A 1 178 ? 11.051 0.987 -14.705 1.00 90.69 178 CYS A N 1
ATOM 1432 C CA . CYS A 1 178 ? 11.679 0.589 -13.453 1.00 90.69 178 CYS A CA 1
ATOM 1433 C C . CYS A 1 178 ? 12.120 -0.876 -13.502 1.00 90.69 178 CYS A C 1
ATOM 1435 O O . CYS A 1 178 ? 13.257 -1.183 -13.137 1.00 90.69 178 CYS A O 1
ATOM 1437 N N . PHE A 1 179 ? 11.245 -1.773 -13.953 1.00 90.88 179 PHE A N 1
ATOM 1438 C CA . PHE A 1 179 ? 11.502 -3.207 -13.993 1.00 90.88 179 PHE A CA 1
ATOM 1439 C C . PHE A 1 179 ? 12.742 -3.536 -14.833 1.00 90.88 179 PHE A C 1
ATOM 1441 O O . PHE A 1 179 ? 13.680 -4.146 -14.311 1.00 90.88 179 PHE A O 1
ATOM 1448 N N . ASP A 1 180 ? 12.821 -3.016 -16.059 1.00 88.50 180 ASP A N 1
ATOM 1449 C CA . ASP A 1 180 ? 13.932 -3.228 -17.003 1.00 88.50 180 ASP A CA 1
ATOM 1450 C C . ASP A 1 180 ? 15.309 -2.842 -16.452 1.00 88.50 180 ASP A C 1
ATOM 1452 O O . ASP A 1 180 ? 16.357 -3.360 -16.869 1.00 88.50 180 ASP A O 1
ATOM 1456 N N . ARG A 1 181 ? 15.332 -1.904 -15.505 1.00 89.44 181 ARG A N 1
ATOM 1457 C CA . ARG A 1 181 ? 16.551 -1.479 -14.817 1.00 89.44 181 ARG A CA 1
ATOM 1458 C C . ARG A 1 181 ? 16.833 -2.341 -13.601 1.00 89.44 181 ARG A C 1
ATOM 1460 O O . ARG A 1 181 ? 17.985 -2.716 -13.381 1.00 89.44 181 ARG A O 1
ATOM 1467 N N . LEU A 1 182 ? 15.802 -2.661 -12.826 1.00 91.94 182 LEU A N 1
ATOM 1468 C CA . LEU A 1 182 ? 15.935 -3.476 -11.626 1.00 91.94 182 LEU A CA 1
ATOM 1469 C C . LEU A 1 182 ? 16.387 -4.904 -11.936 1.00 91.94 182 LEU A C 1
ATOM 1471 O O . LEU A 1 182 ? 17.196 -5.439 -11.186 1.00 91.94 182 LEU A O 1
ATOM 1475 N N . VAL A 1 183 ? 15.975 -5.500 -13.058 1.00 91.56 183 VAL A N 1
ATOM 1476 C CA . VAL A 1 183 ? 16.446 -6.844 -13.457 1.00 91.56 183 VAL A CA 1
ATOM 1477 C C . VAL A 1 183 ? 17.960 -6.919 -13.692 1.00 91.56 183 VAL A C 1
ATOM 1479 O O . VAL A 1 183 ? 18.537 -8.004 -13.653 1.00 91.56 183 VAL A O 1
ATOM 1482 N N . ARG A 1 184 ? 18.623 -5.774 -13.904 1.00 91.31 184 ARG A N 1
ATOM 1483 C CA . ARG A 1 184 ? 20.083 -5.673 -14.082 1.00 91.31 184 ARG A CA 1
ATOM 1484 C C . ARG A 1 184 ? 20.832 -5.505 -12.763 1.00 91.31 184 ARG A C 1
ATOM 1486 O O . ARG A 1 184 ? 22.060 -5.525 -12.751 1.00 91.31 184 ARG A O 1
ATOM 1493 N N . VAL A 1 185 ? 20.120 -5.306 -11.655 1.00 91.88 185 VAL A N 1
ATOM 1494 C CA . VAL A 1 185 ? 20.730 -5.192 -10.332 1.00 91.88 185 VAL A CA 1
ATOM 1495 C C . VAL A 1 185 ? 21.223 -6.574 -9.911 1.00 91.88 185 VAL A C 1
ATOM 1497 O O . VAL A 1 185 ? 20.445 -7.503 -9.728 1.00 91.88 185 VAL A O 1
ATOM 1500 N N . GLU A 1 186 ? 22.537 -6.721 -9.747 1.00 91.56 186 GLU A N 1
ATOM 1501 C CA . GLU A 1 186 ? 23.178 -8.036 -9.593 1.00 91.56 186 GLU A CA 1
ATOM 1502 C C . GLU A 1 186 ? 22.603 -8.875 -8.447 1.00 91.56 186 GLU A C 1
ATOM 1504 O O . GLU A 1 186 ? 22.510 -10.100 -8.551 1.00 91.56 186 GLU A O 1
ATOM 1509 N N . TRP A 1 187 ? 22.207 -8.216 -7.356 1.00 91.50 187 TRP A N 1
ATOM 1510 C CA . TRP A 1 187 ? 21.782 -8.855 -6.114 1.00 91.50 187 TRP A CA 1
ATOM 1511 C C . TRP A 1 187 ? 20.286 -9.173 -6.033 1.00 91.50 187 TRP A C 1
ATOM 1513 O O . TRP A 1 187 ? 19.859 -9.776 -5.043 1.00 91.50 187 TRP A O 1
ATOM 1523 N N . VAL A 1 188 ? 19.508 -8.842 -7.063 1.00 92.06 188 VAL A N 1
ATOM 1524 C CA . VAL A 1 188 ? 18.116 -9.279 -7.203 1.00 92.06 188 VAL A CA 1
ATOM 1525 C C . VAL A 1 188 ? 17.973 -10.241 -8.374 1.00 92.06 188 VAL A C 1
ATOM 1527 O O . VAL A 1 188 ? 18.771 -10.267 -9.310 1.00 92.06 188 VAL A O 1
ATOM 1530 N N . GLU A 1 189 ? 16.953 -11.077 -8.302 1.00 92.94 189 GLU A N 1
ATOM 1531 C CA . GLU A 1 189 ? 16.558 -11.993 -9.359 1.00 92.94 189 GLU A CA 1
ATOM 1532 C C . GLU A 1 189 ? 15.060 -11.832 -9.599 1.00 92.94 189 GLU A C 1
ATOM 1534 O O . GLU A 1 189 ? 14.295 -12.032 -8.653 1.00 92.94 189 GLU A O 1
ATOM 1539 N N . PRO A 1 190 ? 14.617 -11.453 -10.806 1.00 91.19 190 PRO A N 1
ATOM 1540 C CA . PRO A 1 190 ? 13.192 -11.376 -11.089 1.00 91.19 190 PRO A CA 1
ATOM 1541 C C . PRO A 1 190 ? 12.578 -12.775 -11.014 1.00 91.19 190 PRO A C 1
ATOM 1543 O O . PRO A 1 190 ? 13.094 -13.720 -11.603 1.00 91.19 190 PRO A O 1
ATOM 1546 N N . LEU A 1 191 ? 11.478 -12.904 -10.277 1.00 86.12 191 LEU A N 1
ATOM 1547 C CA . LEU A 1 191 ? 10.666 -14.122 -10.262 1.00 86.12 191 LEU A CA 1
ATOM 1548 C C . LEU A 1 191 ? 9.445 -13.997 -11.172 1.00 86.12 191 LEU A C 1
ATOM 1550 O O . LEU A 1 191 ? 8.985 -14.997 -11.712 1.00 86.12 191 LEU A O 1
ATOM 1554 N N . TYR A 1 192 ? 8.919 -12.780 -11.317 1.00 72.94 192 TYR A N 1
ATOM 1555 C CA . TYR A 1 192 ? 7.736 -12.497 -12.120 1.00 72.94 192 TYR A CA 1
ATOM 1556 C C . TYR A 1 192 ? 7.867 -11.143 -12.813 1.00 72.94 192 TYR A C 1
ATOM 1558 O O . TYR A 1 192 ? 8.245 -10.155 -12.179 1.00 72.94 192 TYR A O 1
ATOM 1566 N N . ASP A 1 193 ? 7.471 -11.126 -14.081 1.00 60.97 193 ASP A N 1
ATOM 1567 C CA . ASP A 1 193 ? 7.358 -9.963 -14.960 1.00 60.97 193 ASP A CA 1
ATOM 1568 C C . ASP A 1 193 ? 5.889 -9.829 -15.385 1.00 60.97 193 ASP A C 1
ATOM 1570 O O . ASP A 1 193 ? 5.487 -10.348 -16.420 1.00 60.97 193 ASP A O 1
ATOM 1574 N N . SER A 1 194 ? 5.018 -9.300 -14.520 1.00 54.69 194 SER A N 1
ATOM 1575 C CA . SER A 1 194 ? 3.582 -9.290 -14.838 1.00 54.69 194 SER A CA 1
ATOM 1576 C C . SER A 1 194 ? 2.903 -7.957 -14.596 1.00 54.69 194 SER A C 1
ATOM 1578 O O . SER A 1 194 ? 3.372 -7.108 -13.835 1.00 54.69 194 SER A O 1
ATOM 1580 N N . ILE A 1 195 ? 1.756 -7.804 -15.259 1.00 60.44 195 ILE A N 1
ATOM 1581 C CA . ILE A 1 195 ? 0.843 -6.660 -15.235 1.00 60.44 195 ILE A CA 1
ATOM 1582 C C . ILE A 1 195 ? -0.040 -6.723 -13.968 1.00 60.44 195 ILE A C 1
ATOM 1584 O O . ILE A 1 195 ? -1.262 -6.772 -14.031 1.00 60.44 195 ILE A O 1
ATOM 1588 N N . MET A 1 196 ? 0.582 -6.770 -12.789 1.00 73.81 196 MET A N 1
ATOM 1589 C CA . MET A 1 196 ? -0.079 -6.779 -11.479 1.00 73.81 196 MET A CA 1
ATOM 1590 C C . MET A 1 196 ? -0.558 -5.378 -11.078 1.00 73.81 196 MET A C 1
ATOM 1592 O O . MET A 1 196 ? 0.248 -4.474 -10.819 1.00 73.81 196 MET A O 1
ATOM 1596 N N . TRP A 1 197 ? -1.867 -5.224 -10.932 1.00 70.19 197 TRP A N 1
ATOM 1597 C CA . TRP A 1 197 ? -2.507 -3.988 -10.493 1.00 70.19 197 TRP A CA 1
ATOM 1598 C C . TRP A 1 197 ? -3.466 -4.249 -9.353 1.00 70.19 197 TRP A C 1
ATOM 1600 O O . TRP A 1 197 ? -4.156 -5.267 -9.329 1.00 70.19 197 TRP A O 1
ATOM 1610 N N . PHE A 1 198 ? -3.598 -3.266 -8.472 1.00 73.31 198 PHE A N 1
ATOM 1611 C CA . PHE A 1 198 ? -4.770 -3.192 -7.623 1.00 73.31 198 PHE A CA 1
ATOM 1612 C C . PHE A 1 198 ? -5.207 -1.759 -7.372 1.00 73.31 198 PHE A C 1
ATOM 1614 O O . PHE A 1 198 ? -4.403 -0.830 -7.246 1.00 73.31 198 PHE A O 1
ATOM 1621 N N . SER A 1 199 ? -6.521 -1.592 -7.300 1.00 66.56 199 SER A N 1
ATOM 1622 C CA . SER A 1 199 ? -7.150 -0.332 -6.943 1.00 66.56 199 SER A CA 1
ATOM 1623 C C . SER A 1 199 ? -8.136 -0.562 -5.808 1.00 66.56 199 SER A C 1
ATOM 1625 O O . SER A 1 199 ? -9.021 -1.405 -5.960 1.00 66.56 199 SER A O 1
ATOM 1627 N N . PRO A 1 200 ? -8.028 0.146 -4.671 1.00 68.06 200 PRO A N 1
ATOM 1628 C CA . PRO A 1 200 ? -9.109 0.152 -3.701 1.00 68.06 200 PRO A CA 1
ATOM 1629 C C . PRO A 1 200 ? -10.414 0.640 -4.339 1.00 68.06 200 PRO A C 1
ATOM 1631 O O . PRO A 1 200 ? -10.387 1.379 -5.333 1.00 68.06 200 PRO A O 1
ATOM 1634 N N . PRO A 1 201 ? -11.571 0.239 -3.788 1.00 68.44 201 PRO A N 1
ATOM 1635 C CA . PRO A 1 201 ? -12.854 0.755 -4.233 1.00 68.44 201 PRO A CA 1
ATOM 1636 C C . PRO A 1 201 ? -12.858 2.276 -4.137 1.00 68.44 201 PRO A C 1
ATOM 1638 O O . PRO A 1 201 ? -12.620 2.854 -3.076 1.00 68.44 201 PRO A O 1
ATOM 1641 N N . LEU A 1 202 ? -13.118 2.931 -5.269 1.00 63.25 202 LEU A N 1
ATOM 1642 C CA . LEU A 1 202 ? -13.190 4.384 -5.319 1.00 63.25 202 LEU A CA 1
ATOM 1643 C C . LEU A 1 202 ? -14.469 4.846 -4.615 1.00 63.25 202 LEU A C 1
ATOM 1645 O O . LEU A 1 202 ? -15.541 4.858 -5.217 1.00 63.25 202 LEU A O 1
ATOM 1649 N N . GLY A 1 203 ? -14.346 5.223 -3.345 1.00 60.25 203 GLY A N 1
ATOM 1650 C CA . GLY A 1 203 ? -15.427 5.761 -2.526 1.00 60.25 203 GLY A CA 1
ATOM 1651 C C . GLY A 1 203 ? -15.003 7.041 -1.818 1.00 60.25 203 GLY A C 1
ATOM 1652 O O . GLY A 1 203 ? -13.820 7.256 -1.553 1.00 60.25 203 GLY A O 1
ATOM 1653 N N . LYS A 1 204 ? -15.974 7.904 -1.520 1.00 61.31 204 LYS A N 1
ATOM 1654 C CA . LYS A 1 204 ? -15.743 9.072 -0.673 1.00 61.31 204 LYS A CA 1
ATOM 1655 C C . LYS A 1 204 ? -15.593 8.612 0.777 1.00 61.31 204 LYS A C 1
ATOM 1657 O O . LYS A 1 204 ? -16.370 7.788 1.254 1.00 61.31 204 LYS A O 1
ATOM 1662 N N . ILE A 1 205 ? -14.629 9.183 1.487 1.00 64.75 205 ILE A N 1
ATOM 1663 C CA . ILE A 1 205 ? -14.634 9.175 2.951 1.00 64.75 205 ILE A CA 1
ATOM 1664 C C . ILE A 1 205 ? -15.441 10.383 3.428 1.00 64.75 205 ILE A C 1
ATOM 1666 O O . ILE A 1 205 ? -15.125 11.524 3.092 1.00 64.75 205 ILE A O 1
ATOM 1670 N N . ASN A 1 206 ? -16.521 10.130 4.164 1.00 57.38 206 ASN A N 1
ATOM 1671 C CA . ASN A 1 206 ? -17.299 11.186 4.802 1.00 57.38 206 ASN A CA 1
ATOM 1672 C C . ASN A 1 206 ? -16.632 11.527 6.130 1.00 57.38 206 ASN A C 1
ATOM 1674 O O . ASN A 1 206 ? -16.786 10.802 7.108 1.00 57.38 206 ASN A O 1
ATOM 1678 N N . VAL A 1 207 ? -15.862 12.610 6.137 1.00 57.09 207 VAL A N 1
ATOM 1679 C CA . VAL A 1 207 ? -15.243 13.151 7.344 1.00 57.09 207 VAL A CA 1
ATOM 1680 C C . VAL A 1 207 ? -15.425 14.662 7.318 1.00 57.09 207 VAL A C 1
ATOM 1682 O O . VAL A 1 207 ? -15.198 15.283 6.283 1.00 57.09 207 VAL A O 1
ATOM 1685 N N . GLU A 1 208 ? -15.859 15.252 8.429 1.00 53.94 208 GLU A N 1
ATOM 1686 C CA . GLU A 1 208 ? -15.939 16.706 8.569 1.00 53.94 208 GLU A CA 1
ATOM 1687 C C . GLU A 1 208 ? -14.526 17.305 8.702 1.00 53.94 208 GLU A C 1
ATOM 1689 O O . GLU A 1 208 ? -13.751 16.894 9.572 1.00 53.94 208 GLU A O 1
ATOM 1694 N N . ASP A 1 209 ? -14.203 18.292 7.853 1.00 49.16 209 ASP A N 1
ATOM 1695 C CA . ASP A 1 209 ? -12.862 18.883 7.664 1.00 49.16 209 ASP A CA 1
ATOM 1696 C C . ASP A 1 209 ? -12.167 19.352 8.962 1.00 49.16 209 ASP A C 1
ATOM 1698 O O . ASP A 1 209 ? -10.938 19.396 9.031 1.00 49.16 209 ASP A O 1
ATOM 1702 N N . GLY A 1 210 ? -12.927 19.698 10.007 1.00 43.94 210 GLY A N 1
ATOM 1703 C CA . GLY A 1 210 ? -12.409 20.298 11.243 1.00 43.94 210 GLY A CA 1
ATOM 1704 C C . GLY A 1 210 ? -11.877 19.326 12.304 1.00 43.94 210 GLY A C 1
ATOM 1705 O O . GLY A 1 210 ? -11.300 19.779 13.290 1.00 43.94 210 GLY A O 1
ATOM 1706 N N . SER A 1 211 ? -12.059 18.012 12.136 1.00 51.22 211 SER A N 1
ATOM 1707 C CA . SER A 1 211 ? -11.824 17.022 13.207 1.00 51.22 211 SER A CA 1
ATOM 1708 C C . SER A 1 211 ? -10.662 16.056 12.955 1.00 51.22 211 SER A C 1
ATOM 1710 O O . SER A 1 211 ? -10.316 15.277 13.837 1.00 51.22 211 SER A O 1
ATOM 1712 N N . ILE A 1 212 ? -10.017 16.118 11.786 1.00 54.41 212 ILE A N 1
ATOM 1713 C CA . ILE A 1 212 ? -9.010 15.134 11.367 1.00 54.41 212 ILE A CA 1
ATOM 1714 C C . ILE A 1 212 ? -7.679 15.382 12.081 1.00 54.41 212 ILE A C 1
ATOM 1716 O O . ILE A 1 212 ? -6.867 16.210 11.657 1.00 54.41 212 ILE A O 1
ATOM 1720 N N . LYS A 1 213 ? -7.400 14.599 13.125 1.00 59.84 213 LYS A N 1
ATOM 1721 C CA . LYS A 1 213 ? -6.037 14.457 13.650 1.00 59.84 213 LYS A CA 1
ATOM 1722 C C . LYS A 1 213 ? -5.347 13.272 12.957 1.00 59.84 213 LYS A C 1
ATOM 1724 O O . LYS A 1 213 ? -5.869 12.156 13.016 1.00 59.84 213 LYS A O 1
ATOM 1729 N N . PRO A 1 214 ? -4.213 13.490 12.259 1.00 55.88 214 PRO A N 1
ATOM 1730 C CA . PRO A 1 214 ? -3.476 12.413 11.614 1.00 55.88 214 PRO A CA 1
ATOM 1731 C C . PRO A 1 214 ? -2.836 11.517 12.675 1.00 55.88 214 PRO A C 1
ATOM 1733 O O . PRO A 1 214 ? -1.892 11.930 13.347 1.00 55.88 214 PRO A O 1
ATOM 1736 N N . GLY A 1 215 ? -3.350 10.294 12.792 1.00 57.94 215 GLY A N 1
ATOM 1737 C CA . GLY A 1 215 ? -2.969 9.364 13.849 1.00 57.94 215 GLY A CA 1
ATOM 1738 C C . GLY A 1 215 ? -3.471 9.783 15.233 1.00 57.94 215 GLY A C 1
ATOM 1739 O O . GLY A 1 215 ? -3.633 10.962 15.543 1.00 57.94 215 GLY A O 1
ATOM 1740 N N . LEU A 1 216 ? -3.679 8.792 16.099 1.00 58.12 216 LEU A N 1
ATOM 1741 C CA . LEU A 1 216 ? -3.590 9.013 17.543 1.00 58.12 216 LEU A CA 1
ATOM 1742 C C . LEU A 1 216 ? -2.190 9.592 17.822 1.00 58.12 216 LEU A C 1
ATOM 1744 O O . LEU A 1 216 ? -1.220 9.053 17.277 1.00 58.12 216 LEU A O 1
ATOM 1748 N N . PRO A 1 217 ? -2.035 10.682 18.594 1.00 52.53 217 PRO A N 1
ATOM 1749 C CA . PRO A 1 217 ? -0.735 11.294 18.823 1.00 52.53 217 PRO A CA 1
ATOM 1750 C C . PRO A 1 217 ? 0.179 10.334 19.592 1.00 52.53 217 PRO A C 1
ATOM 1752 O O . PRO A 1 217 ? 0.232 10.315 20.817 1.00 52.53 217 PRO A O 1
ATOM 1755 N N . VAL A 1 218 ? 0.966 9.567 18.837 1.00 48.81 218 VAL A N 1
ATOM 1756 C CA . VAL A 1 218 ? 2.024 8.686 19.342 1.00 48.81 218 VAL A CA 1
ATOM 1757 C C . VAL A 1 218 ? 2.992 9.465 20.240 1.00 48.81 218 VAL A C 1
ATOM 1759 O O . VAL A 1 218 ? 3.498 8.933 21.221 1.00 48.81 218 VAL A O 1
ATOM 1762 N N . GLU A 1 219 ? 3.228 10.745 19.935 1.00 47.22 219 GLU A N 1
ATOM 1763 C CA . GLU A 1 219 ? 4.119 11.618 20.704 1.00 47.22 219 GLU A CA 1
ATOM 1764 C C . GLU A 1 219 ? 3.531 12.093 22.039 1.00 47.22 219 GLU A C 1
ATOM 1766 O O . GLU A 1 219 ? 4.295 12.229 22.992 1.00 47.22 219 GLU A O 1
ATOM 1771 N N . GLN A 1 220 ? 2.209 12.278 22.151 1.00 50.19 220 GLN A N 1
ATOM 1772 C CA . GLN A 1 220 ? 1.567 12.589 23.440 1.00 50.19 220 GLN A CA 1
ATOM 1773 C C . GLN A 1 220 ? 1.513 11.350 24.348 1.00 50.19 220 GLN A C 1
ATOM 1775 O O . GLN A 1 220 ? 1.613 11.473 25.566 1.00 50.19 220 GLN A O 1
ATOM 1780 N N . ASN A 1 221 ? 1.495 10.154 23.751 1.00 49.62 221 ASN A N 1
ATOM 1781 C CA . ASN A 1 221 ? 1.363 8.886 24.470 1.00 49.62 221 ASN A CA 1
ATOM 1782 C C . ASN A 1 221 ? 2.704 8.193 24.774 1.00 49.62 221 ASN A C 1
ATOM 1784 O O . ASN A 1 221 ? 2.715 7.125 25.382 1.00 49.62 221 ASN A O 1
ATOM 1788 N N . LYS A 1 222 ? 3.860 8.783 24.421 1.00 46.88 222 LYS A N 1
ATOM 1789 C CA . LYS A 1 222 ? 5.178 8.245 24.831 1.00 46.88 222 LYS A CA 1
ATOM 1790 C C . LYS A 1 222 ? 5.339 8.181 26.355 1.00 46.88 222 LYS A C 1
ATOM 1792 O O . LYS A 1 222 ? 6.063 7.319 26.838 1.00 46.88 222 LYS A O 1
ATOM 1797 N N . GLY A 1 223 ? 4.653 9.055 27.098 1.00 51.91 223 GLY A N 1
ATOM 1798 C CA . GLY A 1 223 ? 4.564 8.997 28.563 1.00 51.91 223 GLY A CA 1
ATOM 1799 C C . GLY A 1 223 ? 3.485 8.046 29.102 1.00 51.91 223 GLY A C 1
ATOM 1800 O O . GLY A 1 223 ? 3.349 7.922 30.312 1.00 51.91 223 GLY A O 1
ATOM 1801 N N . GLN A 1 224 ? 2.718 7.393 28.224 1.00 55.53 224 GLN A N 1
ATOM 1802 C CA . GLN A 1 224 ? 1.511 6.613 28.525 1.00 55.53 224 GLN A CA 1
ATOM 1803 C C . GLN A 1 224 ? 1.554 5.218 27.869 1.00 55.53 224 GLN A C 1
ATOM 1805 O O . GLN A 1 224 ? 0.532 4.713 27.413 1.00 55.53 224 GLN A O 1
ATOM 1810 N N . GLN A 1 225 ? 2.728 4.575 27.802 1.00 57.75 225 GLN A N 1
ATOM 1811 C CA . GLN A 1 225 ? 2.881 3.229 27.212 1.00 57.75 225 GLN A CA 1
ATOM 1812 C C . GLN A 1 225 ? 1.924 2.169 27.799 1.00 57.75 225 GLN A C 1
ATOM 1814 O O . GLN A 1 225 ? 1.655 1.166 27.143 1.00 57.75 225 GLN A O 1
ATOM 1819 N N . ASP A 1 226 ? 1.368 2.407 28.989 1.00 62.47 226 ASP A N 1
ATOM 1820 C CA . ASP A 1 226 ? 0.424 1.508 29.654 1.00 62.47 226 ASP A CA 1
ATOM 1821 C C . ASP A 1 226 ? -1.034 1.983 29.672 1.00 62.47 226 ASP A C 1
ATOM 1823 O O . ASP A 1 226 ? -1.879 1.282 30.222 1.00 62.47 226 ASP A O 1
ATOM 1827 N N . GLN A 1 227 ? -1.361 3.132 29.073 1.00 75.00 227 GLN A N 1
ATOM 1828 C CA . GLN A 1 227 ? -2.733 3.631 29.103 1.00 75.00 227 GLN A CA 1
ATOM 1829 C C . GLN A 1 227 ? -3.593 2.971 28.023 1.00 75.00 227 GLN A C 1
ATOM 1831 O O . GLN A 1 227 ? -3.249 2.951 26.838 1.00 75.00 227 GLN A O 1
ATOM 1836 N N . GLU A 1 228 ? -4.729 2.443 28.461 1.00 86.25 228 GLU A N 1
ATOM 1837 C CA . GLU A 1 228 ? -5.763 1.899 27.595 1.00 86.25 228 GLU A CA 1
ATOM 1838 C C . GLU A 1 228 ? -6.686 3.024 27.127 1.00 86.25 228 GLU A C 1
ATOM 1840 O O . GLU A 1 228 ? -7.094 3.885 27.911 1.00 86.25 228 GLU A O 1
ATOM 1845 N N . ILE A 1 229 ? -7.000 3.024 25.835 1.00 85.12 229 ILE A N 1
ATOM 1846 C CA . ILE A 1 229 ? -7.880 4.007 25.211 1.00 85.12 229 ILE A CA 1
ATOM 1847 C C . ILE A 1 229 ? -9.078 3.262 24.640 1.00 85.12 229 ILE A C 1
ATOM 1849 O O . ILE A 1 229 ? -8.928 2.389 23.783 1.00 85.12 229 ILE A O 1
ATOM 1853 N N . GLU A 1 230 ? -10.268 3.623 25.104 1.00 88.50 230 GLU A N 1
ATOM 1854 C CA . GLU A 1 230 ? -11.522 3.071 24.603 1.00 88.50 230 GLU A CA 1
ATOM 1855 C C . GLU A 1 230 ? -12.147 3.978 23.547 1.00 88.50 230 GLU A C 1
ATOM 1857 O O . GLU A 1 230 ? -12.147 5.211 23.651 1.00 88.50 230 GLU A O 1
ATOM 1862 N N . GLY A 1 231 ? -12.702 3.358 22.512 1.00 89.12 231 GLY A N 1
ATOM 1863 C CA . GLY A 1 231 ? -13.339 4.096 21.438 1.00 89.12 231 GLY A CA 1
ATOM 1864 C C . GLY A 1 231 ? -14.006 3.220 20.397 1.00 89.12 231 GLY A C 1
ATOM 1865 O O . GLY A 1 231 ? -14.070 1.995 20.517 1.00 89.12 231 GLY A O 1
ATOM 1866 N N . ILE A 1 232 ? -14.500 3.879 19.354 1.00 90.56 232 ILE A N 1
ATOM 1867 C CA . ILE A 1 232 ? -15.091 3.230 18.187 1.00 90.56 232 ILE A CA 1
ATOM 1868 C C . ILE A 1 232 ? -14.070 3.219 17.060 1.00 90.56 232 ILE A C 1
ATOM 1870 O O . ILE A 1 232 ? -13.659 4.259 16.549 1.00 90.56 232 ILE A O 1
ATOM 1874 N N . PHE A 1 233 ? -13.658 2.022 16.676 1.00 90.81 233 PHE A N 1
ATOM 1875 C CA . PHE A 1 233 ? -12.740 1.746 15.591 1.00 90.81 233 PHE A CA 1
ATOM 1876 C C . PHE A 1 233 ? -13.504 1.375 14.319 1.00 90.81 233 PHE A C 1
ATOM 1878 O O . PHE A 1 233 ? -14.492 0.644 14.352 1.00 90.81 233 PHE A O 1
ATOM 1885 N N . THR A 1 234 ? -13.054 1.860 13.168 1.00 91.00 234 THR A N 1
ATOM 1886 C CA . THR A 1 234 ? -13.607 1.470 11.866 1.00 91.00 234 THR A CA 1
ATOM 1887 C C . THR A 1 234 ? -12.493 1.377 10.837 1.00 91.00 234 THR A C 1
ATOM 1889 O O . THR A 1 234 ? -11.678 2.287 10.691 1.00 91.00 234 THR A O 1
ATOM 1892 N N . ILE A 1 235 ? -12.480 0.280 10.080 1.00 90.44 235 ILE A N 1
ATOM 1893 C CA . ILE A 1 235 ? -11.586 0.106 8.934 1.00 90.44 235 ILE A CA 1
ATOM 1894 C C . ILE A 1 235 ? -12.344 0.499 7.675 1.00 90.44 235 ILE A C 1
ATOM 1896 O O . ILE A 1 235 ? -13.367 -0.095 7.343 1.00 90.44 235 ILE A O 1
ATOM 1900 N N . THR A 1 236 ? -11.846 1.488 6.946 1.00 90.31 236 THR A N 1
ATOM 1901 C CA . THR A 1 236 ? -12.434 1.906 5.672 1.00 90.31 236 THR A CA 1
ATOM 1902 C C . THR A 1 236 ? -12.019 0.959 4.538 1.00 90.31 236 THR A C 1
ATOM 1904 O O . THR A 1 236 ? -10.948 0.348 4.593 1.00 90.31 236 THR A O 1
ATOM 1907 N N . PRO A 1 237 ? -12.803 0.870 3.451 1.00 87.19 237 PRO A N 1
ATOM 1908 C CA . PRO A 1 237 ? -12.451 0.039 2.300 1.00 87.19 237 PRO A CA 1
ATOM 1909 C C . PRO A 1 237 ? -11.282 0.606 1.466 1.00 87.19 237 PRO A C 1
ATOM 1911 O O . PRO A 1 237 ? -10.825 -0.038 0.525 1.00 87.19 237 PRO A O 1
ATOM 1914 N N . VAL A 1 238 ? -10.760 1.786 1.818 1.00 88.31 238 VAL A N 1
ATOM 1915 C CA . VAL A 1 238 ? -9.662 2.467 1.112 1.00 88.31 238 VAL A CA 1
ATOM 1916 C C . VAL A 1 238 ? -8.319 2.374 1.844 1.00 88.31 238 VAL A C 1
ATOM 1918 O O . VAL A 1 238 ? -7.393 3.102 1.507 1.00 88.31 238 VAL A O 1
ATOM 1921 N N . GLY A 1 239 ? -8.193 1.516 2.861 1.00 88.94 239 GLY A N 1
ATOM 1922 C CA . GLY A 1 239 ? -6.935 1.314 3.593 1.00 88.94 239 GLY A CA 1
ATOM 1923 C C . GLY A 1 239 ? -6.637 2.365 4.666 1.00 88.94 239 GLY A C 1
ATOM 1924 O O . GLY A 1 239 ? -5.514 2.431 5.176 1.00 88.94 239 GLY A O 1
ATOM 1925 N N . LEU A 1 240 ? -7.632 3.183 5.019 1.00 90.06 240 LEU A N 1
ATOM 1926 C CA . LEU A 1 240 ? -7.597 4.102 6.158 1.00 90.06 240 LEU A CA 1
ATOM 1927 C C . LEU A 1 240 ? -8.391 3.530 7.333 1.00 90.06 240 LEU A C 1
ATOM 1929 O O . LEU A 1 240 ? -9.379 2.825 7.140 1.00 90.06 240 LEU A O 1
ATOM 1933 N N . CYS A 1 241 ? -7.975 3.861 8.542 1.00 89.38 241 CYS A N 1
ATOM 1934 C CA . CYS A 1 241 ? -8.605 3.457 9.784 1.00 89.38 241 CYS A CA 1
ATOM 1935 C C . CYS A 1 241 ? -9.019 4.714 10.553 1.00 89.38 241 CYS A C 1
ATOM 1937 O O . CYS A 1 241 ? -8.250 5.677 10.624 1.00 89.38 241 CYS A O 1
ATOM 1939 N N . THR A 1 242 ? -10.227 4.703 11.114 1.00 88.88 242 THR A N 1
ATOM 1940 C CA . THR A 1 242 ? -10.751 5.776 11.961 1.00 88.88 242 THR A CA 1
ATOM 1941 C C . THR A 1 242 ? -10.924 5.279 13.388 1.00 88.88 242 THR A C 1
ATOM 1943 O O . THR A 1 242 ? -11.330 4.137 13.604 1.00 88.88 242 THR A O 1
ATOM 1946 N N . PHE A 1 243 ? -10.636 6.135 14.360 1.00 88.06 243 PHE A N 1
ATOM 1947 C CA . PHE A 1 243 ? -10.851 5.853 15.772 1.00 88.06 243 PHE A CA 1
ATOM 1948 C C . PHE A 1 243 ? -11.499 7.060 16.444 1.00 88.06 243 PHE A C 1
ATOM 1950 O O . PHE A 1 243 ? -10.963 8.164 16.372 1.00 88.06 243 PHE A O 1
ATOM 1957 N N . ILE A 1 244 ? -12.654 6.851 17.067 1.00 87.50 244 ILE A N 1
ATOM 1958 C CA . ILE A 1 244 ? -13.399 7.876 17.795 1.00 87.50 244 ILE A CA 1
ATOM 1959 C C . ILE A 1 244 ? -13.231 7.592 19.279 1.00 87.50 244 ILE A C 1
ATOM 1961 O O . ILE A 1 244 ? -13.781 6.621 19.798 1.00 87.50 244 ILE A O 1
ATOM 1965 N N . GLU A 1 245 ? -12.441 8.418 19.951 1.00 84.19 245 GLU A N 1
ATOM 1966 C CA . GLU A 1 245 ? -12.168 8.257 21.376 1.00 84.19 245 GLU A CA 1
ATOM 1967 C C . GLU A 1 245 ? -13.424 8.570 22.200 1.00 84.19 245 GLU A C 1
ATOM 1969 O O . GLU A 1 245 ? -14.087 9.584 21.981 1.00 84.19 245 GLU A O 1
ATOM 1974 N N . SER A 1 246 ? -13.760 7.687 23.145 1.00 76.56 246 SER A N 1
ATOM 1975 C CA . SER A 1 246 ? -14.946 7.831 24.006 1.00 76.56 246 SER A CA 1
ATOM 1976 C C . SER A 1 246 ? -14.720 8.736 25.225 1.00 76.56 246 SER A C 1
ATOM 1978 O O . SER A 1 246 ? -15.632 8.922 26.028 1.00 76.56 246 SER A O 1
ATOM 1980 N N . SER A 1 247 ? -13.518 9.295 25.387 1.00 66.12 247 SER A N 1
ATOM 1981 C CA . SER A 1 247 ? -13.157 10.148 26.518 1.00 66.12 247 SER A CA 1
ATOM 1982 C C . SER A 1 247 ? -13.477 11.629 26.219 1.00 66.12 247 SER A C 1
ATOM 1984 O O . SER A 1 247 ? -13.065 12.190 25.205 1.00 66.12 247 SER A O 1
ATOM 1986 N N . GLY A 1 248 ? -14.245 12.279 27.103 1.00 60.06 248 GLY A N 1
ATOM 1987 C CA . GLY A 1 248 ? -14.535 13.722 27.050 1.00 60.06 248 GLY A CA 1
ATOM 1988 C C . GLY A 1 248 ? -15.931 14.119 26.541 1.00 60.06 248 GLY A C 1
ATOM 1989 O O . GLY A 1 248 ? -16.728 13.300 26.099 1.00 60.06 248 GLY A O 1
ATOM 1990 N N . THR A 1 249 ? -16.247 15.417 26.637 1.00 58.84 249 THR A N 1
ATOM 1991 C CA . THR A 1 249 ? -17.534 16.014 26.217 1.00 58.84 249 THR A CA 1
ATOM 1992 C C . THR A 1 249 ? -17.658 16.215 24.706 1.00 58.84 249 THR A C 1
ATOM 1994 O O . THR A 1 249 ? -18.760 16.438 24.215 1.00 58.84 249 THR A O 1
ATOM 1997 N N . THR A 1 250 ? -16.547 16.160 23.961 1.00 66.56 250 THR A N 1
ATOM 1998 C CA . THR A 1 250 ? -16.527 16.254 22.492 1.00 66.56 250 THR A CA 1
ATOM 1999 C C . THR A 1 250 ? -15.709 15.090 21.928 1.00 66.56 250 THR A C 1
ATOM 2001 O O . THR A 1 250 ? -14.517 15.008 22.235 1.00 66.56 250 THR A O 1
ATOM 2004 N N . PRO A 1 251 ? -16.302 14.194 21.119 1.00 69.38 251 PRO A N 1
ATOM 2005 C CA . PRO A 1 251 ? -15.584 13.051 20.569 1.00 69.38 251 PRO A CA 1
ATOM 2006 C C . PRO A 1 251 ? -14.472 13.521 19.624 1.00 69.38 251 PRO A C 1
ATOM 2008 O O . PRO A 1 251 ? -14.717 14.278 18.684 1.00 69.38 251 PRO A O 1
ATOM 2011 N N . THR A 1 252 ? -13.239 13.073 19.869 1.00 76.50 252 THR A N 1
ATOM 2012 C CA . THR A 1 252 ? -12.112 13.328 18.959 1.00 76.50 252 THR A CA 1
ATOM 2013 C C . THR A 1 252 ? -12.025 12.205 17.930 1.00 76.50 252 THR A C 1
ATOM 2015 O O . THR A 1 252 ? -11.981 11.030 18.295 1.00 76.50 252 THR A O 1
ATOM 2018 N N . VAL A 1 253 ? -11.971 12.567 16.644 1.00 81.81 253 VAL A N 1
ATOM 2019 C CA . VAL A 1 253 ? -11.854 11.619 15.528 1.00 81.81 253 VAL A CA 1
ATOM 2020 C C . VAL A 1 253 ? -10.409 11.574 15.033 1.00 81.81 253 VAL A C 1
ATOM 2022 O O . VAL A 1 253 ? -9.863 12.550 14.523 1.00 81.81 253 VAL A O 1
ATOM 2025 N N . TYR A 1 254 ? -9.781 10.413 15.148 1.00 83.50 254 TYR A N 1
ATOM 2026 C CA . TYR A 1 254 ? -8.445 10.162 14.621 1.00 83.50 254 TYR A CA 1
ATOM 2027 C C . TYR A 1 254 ? -8.547 9.376 13.323 1.00 83.50 254 TYR A C 1
ATOM 2029 O O . TYR A 1 254 ? -9.306 8.411 13.236 1.00 83.50 254 TYR A O 1
ATOM 2037 N N . ILE A 1 255 ? -7.760 9.763 12.319 1.00 86.00 255 ILE A N 1
ATOM 2038 C CA . ILE A 1 255 ? -7.681 9.046 11.042 1.00 86.00 255 ILE A CA 1
ATOM 2039 C C . ILE A 1 255 ? -6.221 8.791 10.708 1.00 86.00 255 ILE A C 1
ATOM 2041 O O . ILE A 1 255 ? -5.395 9.702 10.763 1.00 86.00 255 ILE A O 1
ATOM 2045 N N . ASP A 1 256 ? -5.894 7.557 10.338 1.00 86.81 256 ASP A N 1
ATOM 2046 C CA . ASP A 1 256 ? -4.566 7.188 9.851 1.00 86.81 256 ASP A CA 1
ATOM 2047 C C . ASP A 1 256 ? -4.655 6.064 8.812 1.00 86.81 256 ASP A C 1
ATOM 2049 O O . ASP A 1 256 ? -5.703 5.470 8.569 1.00 86.81 256 ASP A O 1
ATOM 2053 N N . ARG A 1 257 ? -3.527 5.751 8.188 1.00 89.44 257 ARG A N 1
ATOM 2054 C CA . ARG A 1 257 ? -3.315 4.536 7.406 1.00 89.44 257 ARG A CA 1
ATOM 2055 C C . ARG A 1 257 ? -3.480 3.332 8.327 1.00 89.44 257 ARG A C 1
ATOM 2057 O O . ARG A 1 257 ? -2.862 3.296 9.393 1.00 89.44 257 ARG A O 1
ATOM 2064 N N . CYS A 1 258 ? -4.220 2.309 7.908 1.00 89.62 258 CYS A N 1
ATOM 2065 C CA . CYS A 1 258 ? -4.385 1.114 8.740 1.00 89.62 258 CYS A CA 1
ATOM 2066 C C . CYS A 1 258 ? -3.045 0.450 9.082 1.00 89.62 258 CYS A C 1
ATOM 2068 O O . CYS A 1 258 ? -2.865 -0.043 10.191 1.00 89.62 258 CYS A O 1
ATOM 2070 N N . ARG A 1 259 ? -2.049 0.548 8.191 1.00 88.19 259 ARG A N 1
ATOM 2071 C CA . ARG A 1 259 ? -0.680 0.097 8.473 1.00 88.19 259 ARG A CA 1
ATOM 2072 C C . ARG A 1 259 ? -0.069 0.763 9.710 1.00 88.19 259 ARG A C 1
ATOM 2074 O O . ARG A 1 259 ? 0.576 0.088 10.502 1.00 88.19 259 ARG A O 1
ATOM 2081 N N . ASN A 1 260 ? -0.246 2.076 9.865 1.00 85.31 260 ASN A N 1
ATOM 2082 C CA . ASN A 1 260 ? 0.262 2.801 11.029 1.00 85.31 260 ASN A CA 1
ATOM 2083 C C . ASN A 1 260 ? -0.434 2.346 12.306 1.00 85.31 260 ASN A C 1
ATOM 2085 O O . ASN A 1 260 ? 0.221 2.149 13.322 1.00 85.31 260 ASN A O 1
ATOM 2089 N N . PHE A 1 261 ? -1.753 2.183 12.238 1.00 84.81 261 PHE A N 1
ATOM 2090 C CA . PHE A 1 261 ? -2.545 1.728 13.367 1.00 84.81 261 PHE A CA 1
ATOM 2091 C C . PHE A 1 261 ? -2.062 0.356 13.861 1.00 84.81 261 PHE A C 1
ATOM 2093 O O . PHE A 1 261 ? -1.681 0.215 15.019 1.00 84.81 261 PHE A O 1
ATOM 2100 N N . ILE A 1 262 ? -1.964 -0.618 12.9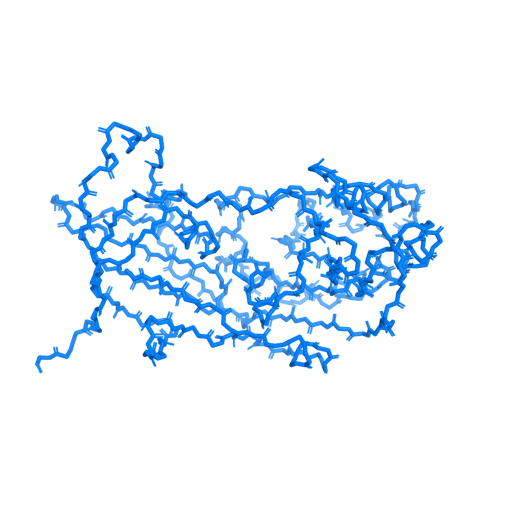53 1.00 85.44 262 ILE A N 1
ATOM 2101 C CA . ILE A 1 262 ? -1.539 -1.995 13.253 1.00 85.44 262 ILE A CA 1
ATOM 2102 C C . ILE A 1 262 ? -0.121 -2.047 13.829 1.00 85.44 262 ILE A C 1
ATOM 2104 O O . ILE A 1 262 ? 0.179 -2.871 14.688 1.00 85.44 262 ILE A O 1
ATOM 2108 N N . TYR A 1 263 ? 0.772 -1.172 13.364 1.00 82.94 263 TYR A N 1
ATOM 2109 C CA . TYR A 1 263 ? 2.148 -1.139 13.852 1.00 82.94 263 TYR A CA 1
ATOM 2110 C C . TYR A 1 263 ? 2.320 -0.438 15.194 1.00 82.94 263 TYR A C 1
ATOM 2112 O O . TYR A 1 263 ? 3.348 -0.651 15.828 1.00 82.94 263 TYR A O 1
ATOM 2120 N N . ASN A 1 264 ? 1.369 0.392 15.615 1.00 83.00 264 ASN A N 1
ATOM 2121 C CA . ASN A 1 264 ? 1.516 1.223 16.808 1.00 83.00 264 ASN A CA 1
ATOM 2122 C C . ASN A 1 264 ? 0.632 0.778 17.976 1.00 83.00 264 ASN A C 1
ATOM 2124 O O . ASN A 1 264 ? 0.910 1.167 19.109 1.00 83.00 264 ASN A O 1
ATOM 2128 N N . PHE A 1 265 ? -0.410 -0.015 17.725 1.00 83.75 265 PHE A N 1
ATOM 2129 C CA . PHE A 1 265 ? -1.395 -0.374 18.740 1.00 83.75 265 PHE A CA 1
ATOM 2130 C C . PHE A 1 265 ? -1.594 -1.882 18.846 1.00 83.75 265 PHE A C 1
ATOM 2132 O O . PHE A 1 265 ? -1.733 -2.595 17.852 1.00 83.75 265 PHE A O 1
ATOM 2139 N N . GLU A 1 266 ? -1.662 -2.354 20.085 1.00 87.00 266 GLU A N 1
ATOM 2140 C CA . GLU A 1 266 ? -2.287 -3.621 20.417 1.00 87.00 266 GLU A CA 1
ATOM 2141 C C . GLU A 1 266 ? -3.790 -3.409 20.636 1.00 87.00 266 GLU A C 1
ATOM 2143 O O . GLU A 1 266 ? -4.205 -2.442 21.278 1.00 87.00 266 GLU A O 1
ATOM 2148 N N . VAL A 1 267 ? -4.603 -4.337 20.127 1.00 87.62 267 VAL A N 1
ATOM 2149 C CA . VAL A 1 267 ? -6.049 -4.362 20.353 1.00 87.62 267 VAL A CA 1
ATOM 2150 C C . VAL A 1 267 ? -6.338 -5.367 21.471 1.00 87.62 267 VAL A C 1
ATOM 2152 O O . VAL A 1 267 ? -6.145 -6.579 21.308 1.00 87.62 267 VAL A O 1
ATOM 2155 N N . LEU A 1 268 ? -6.751 -4.861 22.633 1.00 87.75 268 LEU A N 1
ATOM 2156 C CA . LEU A 1 268 ? -7.032 -5.669 23.825 1.00 87.75 268 LEU A CA 1
ATOM 2157 C C . LEU A 1 268 ? -8.416 -6.313 23.750 1.00 87.75 268 LEU A C 1
ATOM 2159 O O . LEU A 1 268 ? -8.589 -7.477 24.102 1.00 87.75 268 LEU A O 1
ATOM 2163 N N . ASN A 1 269 ? -9.390 -5.565 23.239 1.00 87.44 269 ASN A N 1
ATOM 2164 C CA . ASN A 1 269 ? -10.757 -6.017 23.030 1.00 87.44 269 ASN A CA 1
ATOM 2165 C C . ASN A 1 269 ? -11.297 -5.376 21.752 1.00 87.44 269 ASN A C 1
ATOM 2167 O O . ASN A 1 269 ? -11.012 -4.208 21.486 1.00 87.44 269 ASN A O 1
ATOM 2171 N N . LEU A 1 270 ? -12.064 -6.141 20.980 1.00 88.75 270 LEU A N 1
ATOM 2172 C CA . LEU A 1 270 ? -12.742 -5.683 19.778 1.00 88.75 270 LEU A CA 1
ATOM 2173 C C . LEU A 1 270 ? -14.101 -6.372 19.715 1.00 88.75 270 LEU A C 1
ATOM 2175 O O . LEU A 1 270 ? -14.169 -7.599 19.741 1.00 88.75 270 LEU A O 1
ATOM 2179 N N . ARG A 1 271 ? -15.179 -5.592 19.666 1.00 88.94 271 ARG A N 1
ATOM 2180 C CA . ARG A 1 271 ? -16.544 -6.115 19.554 1.00 88.94 271 ARG A CA 1
ATOM 2181 C C . ARG A 1 271 ? -17.337 -5.252 18.606 1.00 88.94 271 ARG A C 1
ATOM 2183 O O . ARG A 1 271 ? -17.211 -4.032 18.620 1.00 88.94 271 ARG A O 1
ATOM 2190 N N . GLU A 1 272 ? -18.152 -5.883 17.784 1.00 84.25 272 GLU A N 1
ATOM 2191 C CA . GLU A 1 272 ? -19.059 -5.168 16.902 1.00 84.25 272 GLU A CA 1
ATOM 2192 C C . GLU A 1 272 ? -20.012 -4.270 17.706 1.00 84.25 272 GLU A C 1
ATOM 2194 O O . GLU A 1 272 ? -20.626 -4.709 18.680 1.00 84.25 272 GLU A O 1
ATOM 2199 N N . GLU A 1 273 ? -20.133 -3.002 17.312 1.00 75.44 273 GLU A N 1
ATOM 2200 C CA . GLU A 1 273 ? -21.097 -2.100 17.936 1.00 75.44 273 GLU A CA 1
ATOM 2201 C C . GLU A 1 273 ? -22.514 -2.404 17.420 1.00 75.44 273 GLU A C 1
ATOM 2203 O O . GLU A 1 273 ? -22.749 -2.433 16.213 1.00 75.44 273 GLU A O 1
ATOM 2208 N N . GLY A 1 274 ? -23.458 -2.644 18.337 1.00 59.78 274 GLY A N 1
ATOM 2209 C CA . GLY A 1 274 ? -24.856 -2.959 18.011 1.00 59.78 274 GLY A CA 1
ATOM 2210 C C . GLY A 1 274 ? -25.264 -4.430 18.159 1.00 59.78 274 GLY A C 1
ATOM 2211 O O . GLY A 1 274 ? -26.422 -4.749 17.896 1.00 59.78 274 GLY A O 1
ATOM 2212 N N . VAL A 1 275 ? -24.371 -5.315 18.616 1.00 43.09 275 VAL A N 1
ATOM 2213 C CA . VAL A 1 275 ? -24.748 -6.669 19.060 1.00 43.09 275 VAL A CA 1
ATOM 2214 C C . VAL A 1 275 ? -24.941 -6.638 20.579 1.00 43.09 275 VAL A C 1
ATOM 2216 O O . VAL A 1 275 ? -23.966 -6.579 21.329 1.00 43.09 275 VAL A O 1
ATOM 2219 N N . LEU A 1 276 ? -26.210 -6.582 20.997 1.00 34.41 276 LEU A N 1
ATOM 2220 C CA . LEU A 1 276 ? -26.663 -6.810 22.376 1.00 34.41 276 LEU A CA 1
ATOM 2221 C C . LEU A 1 276 ? -26.614 -8.302 22.716 1.00 34.41 276 LEU A C 1
ATOM 2223 O O . LEU A 1 276 ? -27.027 -9.105 21.848 1.00 34.41 276 LEU A O 1
#

Secondary structure (DSSP, 8-state):
--EEEE--HHHHHT-EET---EEEETTEEPPTT-EEEEEEEE-------SB-TT-EEEEEEEE----SSS-EEEEEEEEE-STTHHHHHHTT--SEEEEEEEEEESS-B-TTSHHHHHHHHHHHHHH---HHHHHTTEEEESSPPPHHHHHHHHHTGGGGGGGHHHHHHHHHHHHHHHHHHHTT-TTEEEEE----EEE---------TT--EESS-TTTGGG-TT-EEEEEEEE-TTSEEEEEE-SSSSPEEEEEEHHHHHHHEEEEEEEETT--

Sequence (276 aa):
MRIDIEAPVDWILGGAKNFVPDIYFGLEKLKTGKPYRATLKYSPIQVPRGRKKNAIIAVYAALYKIPARELVHIKLGTHSLFYDTAGMIWAQGPLYARIIGIFRLKRQQEEGQLEQLEEMCRRFLTVLYGGWIRDMRVRFSTSVPRVSSIVNVWASIESMRGRMKPLVDAMTEIADECFDRLVRVEWVEPLYDSIMWFSPPLGKINVEDGSIKPGLPVEQNKGQQDQEIEGIFTITPVGLCTFIESSGTTPTVYIDRCRNFIYNFEVLNLREEGVL